Protein AF-A0A660SFX3-F1 (afdb_monomer_lite)

Radius of gyration: 25.14 Å; chains: 1; bounding box: 88×42×73 Å

Organism: NCBI:txid2052148

Foldseek 3Di:
DDDDDDDPPDDDPPDPDPPDPPDLQDLQDDDDPVLVVLLLVLLLVLLVLCVVVPVLCVVVVVPPDLVVCSVCVVVSVVPPPVSQVRSCVVRVDGPSSNSSSVSSLVLLVVLVVVVVCVVVLVVLLVVLVVVLPPPPDDPVRNVVSVVVNVVSVVSNVVSVVSVVSHPPNSNVSCVVCVVSVVVSVVSSD

Secondary structure (DSSP, 8-state):
----------------------PPP-TTSPP-HHHHHHHHHHHHHHHHHHHHTSTTTHHHHT---HHHHHHHHHHHHTT-HHHHHHHHHHHS--HHHHHHHHHHHHHHHHHHHHHHTHHHHHHHHHHHHHHHT-TT--HHHHHHHHHHHHHHHHHHHHHHHHHHHS-HHHHHHHHHTHHHHHHHHGGG-

Sequence (189 aa):
MAIVAIVISCGAPKEREPAAKSAKFDPYAKLTEGEISRFIKAFPIFIEEAKKHGKALEKWESKKNPLAFAGAYGEFMGRFKALDATVRAKTGVGVEDVIATYIKTVITFGMLEAKKGMETYDQAISSIEEQLKNPNLPEERRETLTEQLKLYQEIKANIDTMMQKIPPENFELVKKYREKLKEVLEQID

pLDDT: mean 79.9, std 18.57, range [36.03, 97.62]

Structure (mmCIF, N/CA/C/O backbone):
data_AF-A0A660SFX3-F1
#
_entry.id   AF-A0A660SFX3-F1
#
loop_
_atom_site.group_PDB
_atom_site.id
_atom_site.type_symbol
_atom_site.label_atom_id
_atom_site.label_alt_id
_atom_site.label_comp_id
_atom_site.label_asym_id
_atom_site.label_entity_id
_atom_site.label_seq_id
_atom_site.pdbx_PDB_ins_code
_atom_site.Cartn_x
_atom_site.Cartn_y
_atom_site.Cartn_z
_atom_site.occupancy
_atom_site.B_iso_or_equiv
_atom_site.auth_seq_id
_atom_site.auth_comp_id
_atom_site.auth_asym_id
_atom_site.auth_atom_id
_atom_site.pdbx_PDB_model_num
ATOM 1 N N . MET A 1 1 ? -62.134 26.449 41.896 1.00 39.56 1 MET A N 1
ATOM 2 C CA . MET A 1 1 ? -61.776 25.050 41.575 1.00 39.56 1 MET A CA 1
ATOM 3 C C . MET A 1 1 ? -60.501 25.074 40.758 1.00 39.56 1 MET A C 1
ATOM 5 O O . MET A 1 1 ? -60.469 25.744 39.737 1.00 39.56 1 MET A O 1
ATOM 9 N N . ALA A 1 2 ? -59.444 24.445 41.267 1.00 39.12 2 ALA A N 1
ATOM 10 C CA . ALA A 1 2 ? -58.144 24.366 40.615 1.00 39.12 2 ALA A CA 1
ATOM 11 C C . ALA A 1 2 ? -58.120 23.201 39.617 1.00 39.12 2 ALA A C 1
ATOM 13 O O . ALA A 1 2 ? -58.611 22.122 39.939 1.00 39.12 2 ALA A O 1
ATOM 14 N N . ILE A 1 3 ? -57.500 23.402 38.453 1.00 39.22 3 ILE A N 1
ATOM 15 C CA . ILE A 1 3 ? -56.973 22.313 37.626 1.00 39.22 3 ILE A CA 1
ATOM 16 C C . ILE A 1 3 ? -55.527 22.672 37.299 1.00 39.22 3 ILE A C 1
ATOM 18 O O . ILE A 1 3 ? -55.241 23.594 36.539 1.00 39.22 3 ILE A O 1
ATOM 22 N N . VAL A 1 4 ? -54.625 21.949 37.952 1.00 40.56 4 VAL A N 1
ATOM 23 C CA . VAL A 1 4 ? -53.191 21.919 37.685 1.00 40.5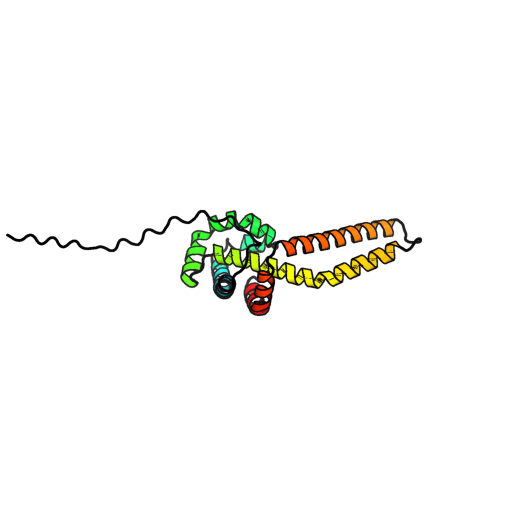6 4 VAL A CA 1
ATOM 24 C C . VAL A 1 4 ? -52.980 20.930 36.539 1.00 40.56 4 VAL A C 1
ATOM 26 O O . VAL A 1 4 ? -53.269 19.747 36.695 1.00 40.56 4 VAL A O 1
ATOM 29 N N . ALA A 1 5 ? -52.485 21.401 35.395 1.00 39.78 5 ALA A N 1
ATOM 30 C CA . ALA A 1 5 ? -52.038 20.541 34.303 1.00 39.78 5 ALA A CA 1
ATOM 31 C C . ALA A 1 5 ? -50.504 20.463 34.328 1.00 39.78 5 ALA A C 1
ATOM 33 O O . ALA A 1 5 ? -49.809 21.361 33.857 1.00 39.78 5 ALA A O 1
ATOM 34 N N . ILE A 1 6 ? -49.984 19.391 34.928 1.00 43.69 6 ILE A N 1
ATOM 35 C CA . ILE A 1 6 ? -48.571 19.001 34.874 1.00 43.69 6 ILE A CA 1
ATOM 36 C C . ILE A 1 6 ? -48.329 18.374 33.499 1.00 43.69 6 ILE A C 1
ATOM 38 O O . ILE A 1 6 ? -48.803 17.271 33.228 1.00 43.69 6 ILE A O 1
ATOM 42 N N . VAL A 1 7 ? -47.598 19.068 32.625 1.00 43.50 7 VAL A N 1
ATOM 43 C CA . VAL A 1 7 ? -47.100 18.481 31.375 1.00 43.50 7 VAL A CA 1
ATOM 44 C C . VAL A 1 7 ? -45.774 17.797 31.685 1.00 43.50 7 VAL A C 1
ATOM 46 O O . VAL A 1 7 ? -44.740 18.435 31.878 1.00 43.50 7 VAL A O 1
ATOM 49 N N . ILE A 1 8 ? -45.836 16.472 31.776 1.00 42.25 8 ILE A N 1
ATOM 50 C CA . ILE A 1 8 ? -44.688 15.578 31.884 1.00 42.25 8 ILE A CA 1
ATOM 51 C C . ILE A 1 8 ? -43.908 15.679 30.568 1.00 42.25 8 ILE A C 1
ATOM 53 O O . ILE A 1 8 ? -44.314 15.141 29.541 1.00 42.25 8 ILE A O 1
ATOM 57 N N . SER A 1 9 ? -42.784 16.391 30.599 1.00 36.56 9 SER A N 1
ATOM 58 C CA . SER A 1 9 ? -41.773 16.379 29.541 1.00 36.56 9 SER A CA 1
ATOM 59 C C . SER A 1 9 ? -41.068 15.015 29.539 1.00 36.56 9 SER A C 1
ATOM 61 O O . SER A 1 9 ? -39.987 14.856 30.107 1.00 36.56 9 SER A O 1
ATOM 63 N N . CYS A 1 10 ? -41.680 14.011 28.905 1.00 45.81 10 CYS A N 1
ATOM 64 C CA . CYS A 1 10 ? -40.966 12.811 28.480 1.00 45.81 10 CYS A CA 1
ATOM 65 C C . CYS A 1 10 ? -39.925 13.217 2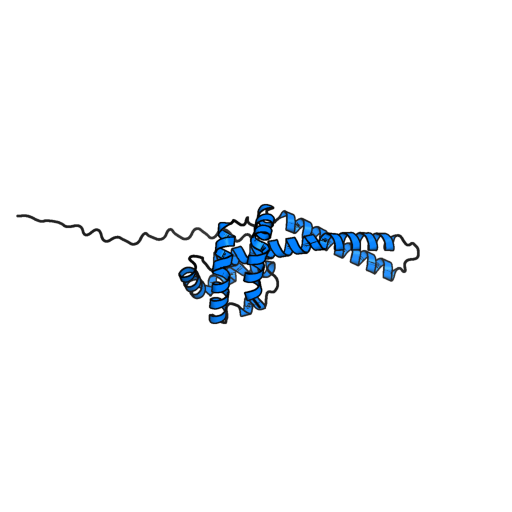7.432 1.00 45.81 10 CYS A C 1
ATOM 67 O O . CYS A 1 10 ? -40.272 13.679 26.346 1.00 45.81 10 CYS A O 1
ATOM 69 N N . GLY A 1 11 ? -38.646 13.046 27.770 1.00 44.00 11 GLY A N 1
ATOM 70 C CA . GLY A 1 11 ? -37.537 13.187 26.838 1.00 44.00 11 GLY A CA 1
ATOM 71 C C . GLY A 1 11 ? -37.688 12.193 25.691 1.00 44.00 11 GLY A C 1
ATOM 72 O O . GLY A 1 11 ? -37.372 11.014 25.838 1.00 44.00 11 GLY A O 1
ATOM 73 N N . ALA A 1 12 ? -38.182 12.675 24.552 1.00 39.66 12 ALA A N 1
ATOM 74 C CA . ALA A 1 12 ? -38.122 11.938 23.304 1.00 39.66 12 ALA A CA 1
ATOM 75 C C . ALA A 1 12 ? -36.639 11.692 22.963 1.00 39.66 12 ALA A C 1
ATOM 77 O O . ALA A 1 12 ? -35.834 12.629 23.031 1.00 39.66 12 ALA A O 1
ATOM 78 N N . PRO A 1 13 ? -36.236 10.452 22.635 1.00 45.22 13 PRO A N 1
ATOM 79 C CA . PRO A 1 13 ? -34.874 10.189 22.204 1.00 45.22 13 PRO A CA 1
ATOM 80 C C . PRO A 1 13 ? -34.622 11.008 20.938 1.00 45.22 13 PRO A C 1
ATOM 82 O O . PRO A 1 13 ? -35.432 10.963 20.013 1.00 45.22 13 PRO A O 1
ATOM 85 N N . LYS A 1 14 ? -33.523 11.779 20.925 1.00 43.03 14 LYS A N 1
ATOM 86 C CA . LYS A 1 14 ? -33.091 12.563 19.762 1.00 43.03 14 LYS A CA 1
ATOM 87 C C . LYS A 1 14 ? -33.200 11.692 18.517 1.00 43.03 14 LYS A C 1
ATOM 89 O O . LYS A 1 14 ? -32.521 10.668 18.412 1.00 43.03 14 LYS A O 1
ATOM 94 N N . GLU A 1 15 ? -34.087 12.108 17.624 1.00 39.62 15 GLU A N 1
ATOM 95 C CA . GLU A 1 15 ? -34.250 11.569 16.287 1.00 39.62 15 GLU A CA 1
ATOM 96 C C . GLU A 1 15 ? -32.854 11.512 15.659 1.00 39.62 15 GLU A C 1
ATOM 98 O O . GLU A 1 15 ? -32.173 12.533 15.537 1.00 39.62 15 GLU A O 1
ATOM 103 N N . ARG A 1 16 ? -32.356 10.294 15.414 1.00 44.59 16 ARG A N 1
ATOM 104 C CA . ARG A 1 16 ? -31.061 10.106 14.760 1.00 44.59 16 ARG A CA 1
ATOM 105 C C . ARG A 1 16 ? -31.167 10.793 13.408 1.00 44.59 16 ARG A C 1
ATOM 107 O O . ARG A 1 16 ? -32.024 10.410 12.614 1.00 44.59 16 ARG A O 1
ATOM 114 N N . GLU A 1 17 ? -30.310 11.785 13.179 1.00 36.75 17 GLU A N 1
ATOM 115 C CA . GLU A 1 17 ? -30.170 12.421 11.874 1.00 36.75 17 GLU A CA 1
ATOM 116 C C . GLU A 1 17 ? -30.115 11.338 10.785 1.00 36.75 17 GLU A C 1
ATOM 118 O O . GLU A 1 17 ? -29.445 10.310 10.970 1.00 36.75 17 GLU A O 1
ATOM 123 N N . PRO A 1 18 ? -30.845 11.522 9.672 1.00 37.03 18 PRO A N 1
ATOM 124 C CA . PRO A 1 18 ? -30.841 10.560 8.587 1.00 37.03 18 PRO A CA 1
ATOM 125 C C . PRO A 1 18 ? -29.401 10.373 8.118 1.00 37.03 18 PRO A C 1
ATOM 127 O O . PRO A 1 18 ? -28.702 11.348 7.841 1.00 37.03 18 PRO A O 1
ATOM 130 N N . ALA A 1 19 ? -28.965 9.112 8.066 1.00 40.09 19 ALA A N 1
ATOM 131 C CA . ALA A 1 19 ? -27.633 8.731 7.625 1.00 40.09 19 ALA A CA 1
ATOM 132 C C . ALA A 1 19 ? -27.306 9.468 6.321 1.00 40.09 19 ALA A C 1
ATOM 134 O O . ALA A 1 19 ? -27.954 9.249 5.292 1.00 40.09 19 ALA A O 1
ATOM 135 N N . ALA A 1 20 ? -26.335 10.382 6.397 1.00 36.03 20 ALA A N 1
ATOM 136 C CA . ALA A 1 20 ? -25.817 11.089 5.242 1.00 36.03 20 ALA A CA 1
ATOM 137 C C . ALA A 1 20 ? -25.501 10.053 4.160 1.00 36.03 20 ALA A C 1
ATOM 139 O O . ALA A 1 20 ? -24.865 9.037 4.450 1.00 36.03 20 ALA A O 1
ATOM 140 N N 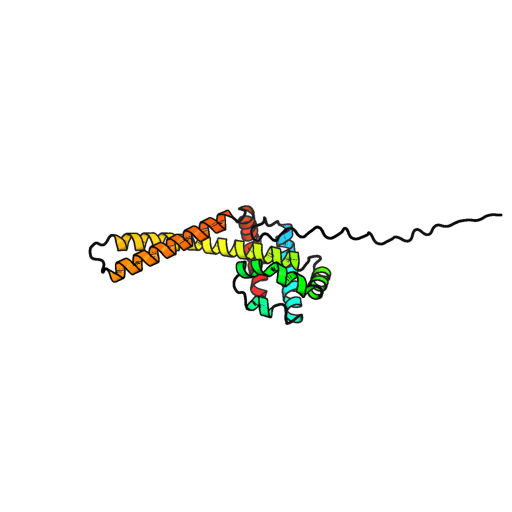. LYS A 1 21 ? -25.988 10.283 2.932 1.00 39.59 21 LYS A N 1
ATOM 141 C CA . LYS A 1 21 ? -25.670 9.447 1.767 1.00 39.59 21 LYS A CA 1
ATOM 142 C C . LYS A 1 21 ? -24.170 9.170 1.790 1.00 39.59 21 LYS A C 1
ATOM 144 O O . LYS A 1 21 ? -23.390 10.115 1.689 1.00 39.59 21 LYS A O 1
ATOM 149 N N . SER A 1 22 ? -23.796 7.903 1.981 1.00 46.38 22 SER A N 1
ATOM 150 C CA . SER A 1 22 ? -22.404 7.491 2.138 1.00 46.38 22 SER A CA 1
ATOM 151 C C . SER A 1 22 ? -21.609 8.046 0.962 1.00 46.38 22 SER A C 1
ATOM 153 O O . SER A 1 22 ? -21.878 7.685 -0.190 1.00 46.38 22 SER A O 1
ATOM 155 N N . ALA A 1 23 ? -20.672 8.956 1.232 1.00 55.84 23 ALA A N 1
ATOM 156 C CA . ALA A 1 23 ? -19.702 9.362 0.232 1.00 55.84 23 ALA A CA 1
ATOM 157 C C . ALA A 1 23 ? -19.092 8.083 -0.357 1.00 55.84 23 ALA A C 1
ATOM 159 O O . ALA A 1 23 ? -18.760 7.154 0.381 1.00 55.84 23 ALA A O 1
ATOM 160 N N . LYS A 1 24 ? -19.022 7.994 -1.688 1.00 67.12 24 LYS A N 1
ATOM 161 C CA . LYS A 1 24 ? -18.431 6.836 -2.363 1.00 67.12 24 LYS A CA 1
ATOM 162 C C . LYS A 1 24 ? -17.031 6.624 -1.780 1.00 67.12 24 LYS A C 1
ATOM 164 O O . LYS A 1 24 ? -16.230 7.554 -1.808 1.00 67.12 24 LYS A O 1
ATOM 169 N N . PHE A 1 25 ? -16.772 5.441 -1.222 1.00 82.00 25 PHE A N 1
ATOM 170 C CA . PHE A 1 25 ? -15.484 5.116 -0.614 1.00 82.00 25 PHE A CA 1
ATOM 171 C C . PHE A 1 25 ? -14.343 5.401 -1.601 1.00 82.00 25 PHE A C 1
ATOM 173 O O . PHE A 1 25 ? -14.355 4.895 -2.726 1.00 82.00 25 PHE A O 1
ATOM 180 N N . ASP A 1 26 ? -13.379 6.213 -1.169 1.00 87.25 26 ASP A N 1
ATOM 181 C CA . ASP A 1 26 ? -12.158 6.510 -1.910 1.00 87.25 26 ASP A CA 1
ATOM 182 C C . ASP A 1 26 ? -10.957 5.874 -1.181 1.00 87.25 26 ASP A C 1
ATOM 184 O O . ASP A 1 26 ? -10.604 6.317 -0.080 1.00 87.25 26 ASP A O 1
ATOM 188 N N . PRO A 1 27 ? -10.321 4.840 -1.768 1.00 86.94 27 PRO A N 1
ATOM 189 C CA . PRO A 1 27 ? -9.183 4.157 -1.158 1.00 86.94 27 PRO A CA 1
ATOM 190 C C . PRO A 1 27 ? -7.927 5.032 -1.056 1.00 86.94 27 PRO A C 1
ATOM 192 O O . PRO A 1 27 ? -7.004 4.667 -0.328 1.00 86.94 27 PRO A O 1
ATOM 195 N N . TYR A 1 28 ? -7.883 6.165 -1.763 1.00 89.88 28 TYR A N 1
ATOM 196 C CA . TYR A 1 28 ? -6.763 7.104 -1.745 1.00 89.88 28 TYR A CA 1
ATOM 197 C C . TYR A 1 28 ? -7.030 8.336 -0.881 1.00 89.88 28 TYR A C 1
ATOM 199 O O . TYR A 1 28 ? -6.150 9.180 -0.740 1.00 89.88 28 TYR A O 1
ATOM 207 N N . ALA A 1 29 ? -8.213 8.455 -0.272 1.00 91.88 29 ALA A N 1
ATOM 208 C CA . ALA A 1 29 ? -8.528 9.607 0.558 1.00 91.88 29 ALA A CA 1
ATOM 209 C C . ALA A 1 29 ? -7.528 9.776 1.714 1.00 91.88 29 ALA A C 1
ATOM 211 O O . ALA A 1 29 ? -6.942 8.817 2.232 1.00 91.88 29 ALA A O 1
ATOM 212 N N . LYS A 1 30 ? -7.363 11.030 2.145 1.00 93.69 30 LYS A N 1
ATOM 213 C CA . LYS A 1 30 ? -6.467 11.391 3.243 1.00 93.69 30 LYS A CA 1
ATOM 214 C C . LYS A 1 30 ? -6.799 10.596 4.513 1.00 93.69 30 LYS A C 1
ATOM 216 O O . LYS A 1 30 ? -7.967 10.437 4.871 1.00 93.69 30 LYS A O 1
ATOM 221 N N . LEU A 1 31 ? -5.756 10.100 5.170 1.00 93.56 31 LEU A N 1
ATOM 222 C CA . LEU A 1 31 ? -5.777 9.490 6.491 1.00 93.56 31 LEU A CA 1
ATOM 223 C C . LEU A 1 31 ? -5.529 10.564 7.548 1.00 93.56 31 LEU A C 1
ATOM 225 O O . LEU A 1 31 ? -4.651 11.417 7.414 1.00 93.56 31 LEU A O 1
ATOM 229 N N . THR A 1 32 ? -6.283 10.488 8.633 1.00 94.81 32 THR A N 1
ATOM 230 C CA . THR A 1 32 ? -6.129 11.337 9.814 1.00 94.81 32 THR A CA 1
ATOM 231 C C . THR A 1 32 ? -5.509 10.557 10.973 1.00 94.81 32 THR A C 1
ATOM 233 O O . THR A 1 32 ? -5.666 9.339 11.083 1.00 94.81 32 THR A O 1
ATOM 236 N N . GLU A 1 33 ? -4.842 11.257 11.900 1.00 94.31 33 GLU A N 1
ATOM 237 C CA . GLU A 1 33 ? -4.331 10.637 13.137 1.00 94.31 33 GLU A CA 1
ATOM 238 C C . GLU A 1 33 ? -5.438 9.943 13.936 1.00 94.31 33 GLU A C 1
ATOM 240 O O . GLU A 1 33 ? -5.230 8.867 14.497 1.00 94.31 33 GLU A O 1
ATOM 245 N N . GLY A 1 34 ? -6.630 10.547 13.962 1.00 94.38 34 GLY A N 1
ATOM 246 C CA . GLY A 1 34 ? -7.796 9.980 14.627 1.00 94.38 34 GLY A CA 1
ATOM 247 C C . GLY A 1 34 ? -8.233 8.651 14.012 1.00 94.38 34 GLY A C 1
ATOM 248 O O . GLY A 1 34 ? -8.511 7.717 14.760 1.00 94.38 34 GLY A O 1
ATOM 249 N N . GLU A 1 35 ? -8.268 8.543 12.679 1.00 93.62 35 GLU A N 1
ATOM 250 C CA . GLU A 1 35 ? -8.572 7.283 11.985 1.00 93.62 35 GLU A CA 1
ATOM 251 C C . GLU A 1 35 ? -7.542 6.202 12.320 1.00 93.62 35 GLU A C 1
ATOM 253 O O . GLU A 1 35 ? -7.936 5.137 12.787 1.00 93.62 35 GLU A O 1
ATOM 258 N N . ILE A 1 36 ? -6.237 6.477 12.186 1.00 93.81 36 ILE A N 1
ATOM 259 C CA . ILE A 1 36 ? -5.196 5.475 12.480 1.00 93.81 36 ILE A CA 1
ATOM 260 C C . ILE A 1 36 ? -5.214 5.045 13.951 1.00 93.81 36 ILE A C 1
ATOM 262 O O . ILE A 1 36 ? -5.139 3.854 14.251 1.00 93.81 36 ILE A O 1
ATOM 266 N N . SER A 1 37 ? -5.340 5.988 14.885 1.00 93.19 37 SER A N 1
ATOM 267 C CA . SER A 1 37 ? -5.366 5.679 16.319 1.00 93.19 37 SER A CA 1
ATOM 268 C C . SER A 1 37 ? -6.574 4.818 16.700 1.00 93.19 37 SER A C 1
ATOM 270 O O . SER A 1 37 ? -6.447 3.863 17.470 1.00 93.19 37 SER A O 1
ATOM 272 N N . ARG A 1 38 ? -7.749 5.119 16.130 1.00 94.50 38 ARG A N 1
ATOM 273 C CA . ARG A 1 38 ? -8.957 4.304 16.307 1.00 94.50 38 ARG A CA 1
ATOM 274 C C . ARG A 1 38 ? -8.810 2.936 15.652 1.00 94.50 38 ARG A C 1
ATOM 276 O O . ARG A 1 38 ? -9.160 1.943 16.279 1.00 94.50 38 ARG A O 1
ATOM 283 N N . PHE A 1 39 ? -8.246 2.876 14.450 1.00 94.38 39 PHE A N 1
ATOM 284 C CA . PHE A 1 39 ? -7.992 1.635 13.726 1.00 94.38 39 PHE A CA 1
ATOM 285 C C . PHE A 1 39 ? -7.085 0.682 14.506 1.00 94.38 39 PHE A C 1
ATOM 287 O O . PHE A 1 39 ? -7.471 -0.459 14.724 1.00 94.38 39 PHE A O 1
ATOM 294 N N . ILE A 1 40 ? -5.946 1.160 15.017 1.00 94.31 40 ILE A N 1
ATOM 295 C CA . ILE A 1 40 ? -5.004 0.350 15.812 1.00 94.31 40 ILE A CA 1
ATOM 296 C C . ILE A 1 40 ? -5.703 -0.332 16.998 1.00 94.31 40 ILE A C 1
ATOM 298 O O . ILE A 1 40 ? -5.382 -1.464 17.339 1.00 94.31 40 ILE A O 1
ATOM 302 N N . LYS A 1 41 ? -6.681 0.339 17.620 1.00 92.25 41 LYS A N 1
ATOM 303 C CA . LYS A 1 41 ? -7.447 -0.216 18.746 1.00 92.25 41 LYS A CA 1
ATOM 304 C C . LYS A 1 41 ? -8.595 -1.121 18.304 1.00 92.25 41 LYS A C 1
ATOM 306 O O . LYS A 1 41 ? -8.873 -2.120 18.956 1.00 92.25 41 LYS A O 1
ATOM 311 N N . ALA A 1 42 ? -9.301 -0.739 17.243 1.00 92.69 42 ALA A N 1
ATOM 312 C CA . ALA A 1 42 ? -10.532 -1.398 16.825 1.00 92.69 42 ALA A CA 1
ATOM 313 C C . ALA A 1 42 ? -10.288 -2.626 15.940 1.00 92.69 42 ALA A C 1
ATOM 315 O O . ALA A 1 42 ? -11.098 -3.548 15.959 1.00 92.69 42 ALA A O 1
ATOM 316 N N . PHE A 1 43 ? -9.188 -2.661 15.186 1.00 91.56 43 PHE A N 1
ATOM 317 C CA . PHE A 1 43 ? -8.906 -3.729 14.231 1.00 91.56 43 PHE A CA 1
ATOM 318 C C . PHE A 1 43 ? -8.706 -5.112 14.876 1.00 91.56 43 PHE A C 1
ATOM 320 O O . PHE A 1 43 ? -9.329 -6.055 14.391 1.00 91.56 43 PHE A O 1
ATOM 327 N N . PRO A 1 44 ? -7.966 -5.264 15.994 1.00 90.19 44 PRO A N 1
ATOM 328 C CA . PRO A 1 44 ? -7.873 -6.549 16.697 1.00 90.19 44 PRO A CA 1
ATOM 329 C C . PRO A 1 44 ? -9.244 -7.112 17.093 1.00 90.19 44 PRO A C 1
ATOM 331 O O . PRO A 1 44 ? -9.561 -8.270 16.833 1.00 90.19 44 PRO A O 1
ATOM 334 N N . ILE A 1 45 ? -10.106 -6.254 17.648 1.00 90.88 45 ILE A N 1
ATOM 335 C CA . ILE A 1 45 ? -11.469 -6.620 18.062 1.00 90.88 45 ILE A CA 1
ATOM 336 C C . ILE A 1 45 ? -12.323 -6.959 16.841 1.00 90.88 45 ILE A C 1
ATOM 338 O O . ILE A 1 45 ? -13.099 -7.911 16.866 1.00 90.88 45 ILE A O 1
ATOM 342 N N . PHE A 1 46 ? -12.178 -6.192 15.760 1.00 88.56 46 PHE A N 1
ATOM 343 C CA . PHE A 1 46 ? -12.835 -6.488 14.498 1.00 88.56 46 PHE A CA 1
ATOM 344 C C . PHE A 1 46 ? -12.470 -7.893 14.001 1.00 88.56 46 PHE A C 1
ATOM 346 O O . PHE A 1 46 ? -13.379 -8.655 13.685 1.00 88.56 46 PHE A O 1
ATOM 353 N N . ILE A 1 47 ? -11.182 -8.252 13.965 1.00 85.88 47 ILE A N 1
ATOM 354 C CA . ILE A 1 47 ? -10.731 -9.573 13.510 1.00 85.88 47 ILE A CA 1
ATOM 355 C C . ILE A 1 47 ? -11.259 -10.679 14.427 1.00 85.88 47 ILE A C 1
ATOM 357 O O . ILE A 1 47 ? -11.804 -11.665 13.930 1.00 85.88 47 ILE A O 1
ATOM 361 N N . GLU A 1 48 ? -11.169 -10.505 15.748 1.00 87.44 48 GLU A N 1
ATOM 362 C CA . GLU A 1 48 ? -11.688 -11.465 16.729 1.00 87.44 48 GLU A CA 1
ATOM 363 C C . GLU A 1 48 ? -13.182 -11.751 16.506 1.00 87.44 48 GLU A C 1
ATOM 365 O O . GLU A 1 48 ? -13.606 -12.906 16.424 1.00 87.44 48 GLU A O 1
ATOM 370 N N . GLU A 1 49 ? -13.995 -10.702 16.370 1.00 86.31 49 GLU A N 1
ATOM 371 C CA . GLU A 1 49 ? -15.430 -10.849 16.139 1.00 86.31 49 GLU A CA 1
ATOM 372 C C . GLU A 1 49 ? -15.722 -11.397 14.738 1.00 86.31 49 GLU A C 1
ATOM 374 O O . GLU A 1 49 ? -16.555 -12.288 14.574 1.00 86.31 49 GLU A O 1
ATOM 379 N N . ALA A 1 50 ? -15.003 -10.942 13.714 1.00 80.75 50 ALA A N 1
ATOM 380 C CA . ALA A 1 50 ? -15.183 -11.423 12.353 1.00 80.75 50 ALA A CA 1
ATOM 381 C C . ALA A 1 50 ? -14.866 -12.929 12.225 1.00 80.75 50 ALA A C 1
ATOM 383 O O . ALA A 1 50 ? -15.594 -13.627 11.512 1.00 80.75 50 ALA A O 1
ATOM 384 N N . LYS A 1 51 ? -13.876 -13.449 12.975 1.00 78.75 51 LYS A N 1
ATOM 385 C CA . LYS A 1 51 ? -13.564 -14.891 13.076 1.00 78.75 51 LYS A CA 1
ATOM 386 C C . LYS A 1 51 ? -14.736 -15.669 13.700 1.00 78.75 51 LYS A C 1
ATOM 388 O O . LYS A 1 51 ? -15.145 -16.693 13.159 1.00 78.75 51 LYS A O 1
ATOM 393 N N . LYS A 1 52 ? -15.370 -15.149 14.761 1.00 81.81 52 LYS A N 1
ATOM 394 C CA . LYS A 1 52 ? -16.573 -15.759 15.384 1.00 81.81 52 LYS A CA 1
ATOM 395 C C . LYS A 1 52 ? -17.786 -15.770 14.456 1.00 81.81 52 LYS A C 1
ATOM 397 O O . LYS A 1 52 ? -18.605 -16.684 14.503 1.00 81.81 52 LYS A O 1
ATOM 402 N N . HIS A 1 53 ? -17.903 -14.754 13.605 1.00 72.88 53 HIS A N 1
ATOM 403 C CA . HIS A 1 53 ? -18.986 -14.649 12.634 1.00 72.88 53 HIS A CA 1
ATOM 404 C C . HIS A 1 53 ? -18.773 -15.520 11.377 1.00 72.88 53 HIS A C 1
ATOM 406 O O . HIS A 1 53 ? -19.669 -15.552 10.530 1.00 72.88 53 HIS A O 1
ATOM 412 N N . GLY A 1 54 ? -17.653 -16.260 11.283 1.00 54.78 54 GLY A N 1
ATOM 413 C CA . GLY A 1 54 ? -17.385 -17.429 10.425 1.00 54.78 54 GLY A CA 1
ATOM 414 C C . GLY A 1 54 ? -17.388 -17.188 8.911 1.00 54.78 54 GLY A C 1
ATOM 415 O O . GLY A 1 54 ? -16.406 -17.429 8.230 1.00 54.78 54 GLY A O 1
ATOM 416 N N . LYS A 1 55 ? -18.474 -16.641 8.365 1.00 57.94 55 LYS A N 1
ATOM 417 C CA . LYS A 1 55 ? -18.679 -16.396 6.926 1.00 57.94 55 LYS A CA 1
ATOM 418 C C . LYS A 1 55 ? -18.131 -15.048 6.449 1.00 57.94 55 LYS A C 1
ATOM 420 O O . LYS A 1 55 ? -18.132 -14.767 5.250 1.00 57.94 55 LYS A O 1
ATOM 425 N N . ALA A 1 56 ? -17.736 -14.176 7.380 1.00 56.50 56 ALA A N 1
ATOM 426 C CA . ALA A 1 56 ? -17.292 -12.818 7.074 1.00 56.50 56 ALA A CA 1
ATOM 427 C C . ALA A 1 56 ? -15.876 -12.769 6.494 1.00 56.50 56 ALA A C 1
ATOM 429 O O . ALA A 1 56 ? -15.622 -12.020 5.550 1.00 56.50 56 ALA A O 1
ATOM 430 N N . LEU A 1 57 ? -14.980 -13.595 7.039 1.00 56.06 57 LEU A N 1
ATOM 431 C CA . LEU A 1 57 ? -13.560 -13.609 6.691 1.00 56.06 57 LEU A CA 1
ATOM 432 C C . LEU A 1 57 ? -13.188 -14.629 5.612 1.00 56.06 57 LEU A C 1
ATOM 434 O O . LEU A 1 57 ? -12.216 -14.392 4.909 1.00 56.06 57 LEU A O 1
ATOM 438 N N . GLU A 1 58 ? -13.979 -15.679 5.367 1.00 56.31 58 GLU A N 1
ATOM 439 C CA . GLU A 1 58 ? -13.696 -16.639 4.278 1.00 56.31 58 GLU A CA 1
ATOM 440 C C . GLU A 1 58 ? -13.544 -15.942 2.909 1.00 56.31 58 GLU A C 1
ATOM 442 O O . GLU A 1 58 ? -12.709 -16.306 2.081 1.00 56.31 58 GLU A O 1
ATOM 447 N N . LYS A 1 59 ? -14.311 -14.867 2.669 1.00 54.78 59 LYS A N 1
ATOM 448 C CA . LYS A 1 59 ? -14.155 -14.035 1.463 1.00 54.78 59 LYS A CA 1
ATOM 449 C C . LYS A 1 59 ? -13.008 -13.029 1.553 1.00 54.78 59 LYS A C 1
ATOM 451 O O . LYS A 1 59 ? -12.513 -12.606 0.509 1.00 54.78 59 LYS A O 1
ATOM 456 N N . TRP A 1 60 ? -12.603 -12.643 2.759 1.00 54.53 60 TRP A N 1
ATOM 457 C CA . TRP A 1 60 ? -11.445 -11.783 2.997 1.00 54.53 60 TRP A CA 1
ATOM 458 C C . TRP A 1 60 ? -10.155 -12.527 2.644 1.00 54.53 60 TRP A C 1
ATOM 460 O O . TRP A 1 60 ? -9.382 -12.032 1.828 1.00 54.53 60 TRP A O 1
ATOM 470 N N . GLU A 1 61 ? -9.974 -13.749 3.150 1.00 51.00 61 GLU A N 1
ATOM 471 C CA . GLU A 1 61 ? -8.811 -14.598 2.844 1.00 51.00 61 GLU A CA 1
ATOM 472 C C . GLU A 1 61 ? -8.696 -14.906 1.342 1.00 51.00 61 GLU A C 1
ATOM 474 O O . GLU A 1 61 ? -7.600 -14.929 0.779 1.00 51.00 61 GLU A O 1
ATOM 479 N N . SER A 1 62 ? -9.835 -15.052 0.651 1.00 47.81 62 SER A N 1
ATOM 480 C CA . SER A 1 62 ? -9.859 -15.290 -0.799 1.00 47.81 62 SER A CA 1
ATOM 481 C C . SER A 1 62 ? -9.390 -14.094 -1.646 1.00 47.81 62 SER A C 1
ATOM 483 O O . SER A 1 62 ? -9.066 -14.262 -2.823 1.00 47.81 62 SER A O 1
ATOM 485 N N . LYS A 1 63 ? -9.334 -12.878 -1.078 1.00 52.91 63 LYS A N 1
ATOM 486 C CA . LYS A 1 63 ? -8.969 -11.643 -1.788 1.00 52.91 63 LYS A CA 1
ATOM 487 C C . LYS A 1 63 ? -7.677 -11.053 -1.230 1.00 52.91 63 LYS A C 1
ATOM 489 O O . LYS A 1 63 ? -7.674 -9.991 -0.619 1.00 52.91 63 LYS A O 1
ATOM 494 N N . LYS A 1 64 ? -6.550 -11.683 -1.572 1.00 56.34 64 LYS A N 1
ATOM 495 C CA . LYS A 1 64 ? -5.180 -11.207 -1.278 1.00 56.34 64 LYS A CA 1
ATOM 496 C C . LYS A 1 64 ? -4.813 -9.842 -1.899 1.00 56.34 64 LYS A C 1
ATOM 498 O O . LYS A 1 64 ? -3.685 -9.389 -1.754 1.00 56.34 64 LYS A O 1
ATOM 503 N N . ASN A 1 65 ? -5.733 -9.187 -2.616 1.00 66.00 65 ASN A N 1
ATOM 504 C CA . ASN A 1 65 ? -5.517 -7.892 -3.258 1.00 66.00 65 ASN A CA 1
ATOM 505 C C . ASN A 1 65 ? -6.405 -6.805 -2.605 1.00 66.00 65 ASN A C 1
ATOM 507 O O . ASN A 1 65 ? -7.614 -6.776 -2.863 1.00 66.00 65 ASN A O 1
ATOM 511 N N . PRO A 1 66 ? -5.819 -5.871 -1.829 1.00 64.19 66 PRO A N 1
ATOM 512 C CA . PRO A 1 66 ? -6.528 -4.763 -1.181 1.00 64.19 66 PRO A CA 1
ATOM 513 C C . PRO A 1 66 ? -7.335 -3.875 -2.140 1.00 64.19 66 PRO A C 1
ATOM 515 O O . PRO A 1 66 ? -8.388 -3.369 -1.761 1.00 64.19 66 PRO A O 1
ATOM 518 N N . LEU A 1 67 ? -6.894 -3.715 -3.395 1.00 65.81 67 LEU A N 1
ATOM 519 C CA . LEU A 1 67 ? -7.618 -2.945 -4.418 1.00 65.81 67 LEU A CA 1
ATOM 520 C C . LEU A 1 67 ? -8.844 -3.705 -4.940 1.00 65.81 67 LEU A C 1
ATOM 522 O O . LEU A 1 67 ? -9.911 -3.121 -5.129 1.00 65.81 67 LEU A O 1
ATOM 526 N N . ALA A 1 68 ? -8.723 -5.022 -5.123 1.00 63.34 68 ALA A N 1
ATOM 527 C CA . ALA A 1 68 ? -9.861 -5.872 -5.477 1.00 63.34 68 ALA A CA 1
ATOM 528 C C . ALA A 1 68 ? -10.878 -5.964 -4.326 1.00 63.34 68 ALA A C 1
ATOM 530 O O . ALA A 1 68 ? -12.085 -6.082 -4.550 1.00 63.34 68 ALA A O 1
ATOM 531 N N . PHE A 1 69 ? -10.394 -5.890 -3.086 1.00 66.94 69 PHE A N 1
ATOM 532 C CA . PHE A 1 69 ? -11.231 -5.809 -1.899 1.00 66.94 69 PHE A CA 1
ATOM 533 C C . PHE A 1 69 ? -11.944 -4.450 -1.796 1.00 66.94 69 PHE A C 1
ATOM 535 O O . PHE A 1 69 ? -13.158 -4.423 -1.606 1.00 66.94 69 PHE A O 1
ATOM 542 N N . ALA A 1 70 ? -11.243 -3.340 -2.049 1.00 65.69 70 ALA A N 1
ATOM 543 C CA . ALA A 1 70 ? -11.825 -1.998 -2.132 1.00 65.69 70 ALA A CA 1
ATOM 544 C C . ALA A 1 70 ? -12.965 -1.905 -3.161 1.00 65.69 70 ALA A C 1
ATOM 546 O O . ALA A 1 70 ? -14.015 -1.338 -2.872 1.00 65.69 70 ALA A O 1
ATOM 547 N N . GLY A 1 71 ? -12.803 -2.519 -4.339 1.00 62.84 71 GLY A N 1
ATOM 548 C CA . GLY A 1 71 ? -13.861 -2.576 -5.355 1.00 62.84 71 GLY A CA 1
ATOM 549 C C . GLY A 1 71 ? -15.100 -3.375 -4.926 1.00 62.84 71 GLY A C 1
ATOM 550 O O . GLY A 1 71 ? -16.202 -3.096 -5.388 1.00 62.84 71 GLY A O 1
ATOM 551 N N . ALA A 1 72 ? -14.941 -4.333 -4.008 1.00 63.88 72 ALA A N 1
ATOM 552 C CA . ALA A 1 72 ? -16.024 -5.163 -3.474 1.00 63.88 72 ALA A CA 1
ATOM 553 C C . ALA A 1 72 ? -16.587 -4.664 -2.130 1.00 63.88 72 ALA A C 1
ATOM 555 O O . ALA A 1 72 ? -17.493 -5.281 -1.567 1.00 63.88 72 ALA A O 1
ATOM 556 N N . TYR A 1 73 ? -16.065 -3.548 -1.620 1.00 65.38 73 TYR A N 1
ATOM 557 C CA . TYR A 1 73 ? -16.392 -2.976 -0.317 1.00 65.38 73 TYR A CA 1
ATOM 558 C C . TYR A 1 73 ? -17.897 -2.747 -0.114 1.00 65.38 73 TYR A C 1
ATOM 560 O O . TYR A 1 73 ? -18.455 -3.127 0.915 1.00 65.38 73 TYR A O 1
ATOM 568 N N . GLY A 1 74 ? -18.584 -2.204 -1.124 1.00 62.69 74 GLY A N 1
ATOM 569 C CA . GLY A 1 74 ? -20.026 -1.941 -1.050 1.00 62.69 74 GLY A CA 1
ATOM 570 C C . GLY A 1 74 ? -20.873 -3.206 -0.856 1.00 62.69 74 GLY A C 1
ATOM 571 O O . GLY A 1 74 ? -21.857 -3.188 -0.120 1.00 62.69 74 GLY A O 1
ATOM 572 N N . GLU A 1 75 ? -20.465 -4.333 -1.447 1.00 63.50 75 GLU A N 1
ATOM 573 C CA . GLU A 1 75 ? -21.146 -5.625 -1.270 1.00 63.50 75 GLU A CA 1
ATOM 574 C C . GLU A 1 75 ? -20.869 -6.259 0.098 1.00 63.50 75 GLU A C 1
ATOM 576 O O . GLU A 1 75 ? -21.656 -7.079 0.584 1.00 63.50 75 GLU A O 1
ATOM 581 N N . PHE A 1 76 ? -19.737 -5.902 0.707 1.00 64.69 76 PHE A N 1
ATOM 582 C CA . PHE A 1 76 ? -19.329 -6.365 2.026 1.00 64.69 76 PHE A CA 1
ATOM 583 C C . PHE A 1 76 ? -20.136 -5.648 3.117 1.00 64.69 76 PHE A C 1
ATOM 585 O O . PHE A 1 76 ? -20.751 -6.298 3.963 1.00 64.69 76 PHE A O 1
ATOM 592 N N . MET A 1 77 ? -20.241 -4.318 3.040 1.00 65.38 77 MET A N 1
ATOM 593 C CA . MET A 1 77 ? -20.884 -3.482 4.063 1.00 65.38 77 MET A CA 1
ATOM 594 C C . MET A 1 77 ? -22.366 -3.806 4.310 1.00 65.38 77 MET A C 1
ATOM 596 O O . MET A 1 77 ? -22.830 -3.764 5.449 1.00 65.38 77 MET A O 1
ATOM 600 N N . GLY A 1 78 ? -23.114 -4.215 3.280 1.00 63.09 78 GLY A N 1
ATOM 601 C CA . GLY A 1 78 ? -24.530 -4.576 3.429 1.00 63.09 78 GLY A CA 1
ATOM 602 C C . GLY A 1 78 ? -24.791 -5.862 4.229 1.00 63.09 78 GLY A C 1
ATOM 603 O O . GLY A 1 78 ? -25.910 -6.072 4.700 1.00 63.09 78 GLY A O 1
ATOM 604 N N . ARG A 1 79 ? -23.784 -6.730 4.396 1.00 65.12 79 ARG A N 1
ATOM 605 C CA . ARG A 1 79 ? -23.962 -8.106 4.898 1.00 65.12 79 ARG A CA 1
ATOM 606 C C . ARG A 1 79 ? -23.613 -8.303 6.376 1.00 65.12 79 ARG A C 1
ATOM 608 O O . ARG A 1 79 ? -23.963 -9.339 6.933 1.00 65.12 79 ARG A O 1
ATOM 615 N N . PHE A 1 80 ? -22.997 -7.320 7.034 1.00 72.50 80 PHE A N 1
ATOM 616 C CA . PHE A 1 80 ? -22.395 -7.496 8.365 1.00 72.50 80 PHE A CA 1
ATOM 617 C C . PHE A 1 80 ? -22.971 -6.587 9.457 1.00 72.50 80 PHE A C 1
ATOM 619 O O . PHE A 1 80 ? -22.255 -6.174 10.362 1.00 72.50 80 PHE A O 1
ATOM 626 N N . LYS A 1 81 ? -24.282 -6.309 9.436 1.00 79.00 81 LYS A N 1
ATOM 627 C CA . LYS A 1 81 ? -24.935 -5.465 10.462 1.00 79.00 81 LYS A CA 1
ATOM 628 C C . LYS A 1 81 ? -24.719 -5.957 11.901 1.00 79.00 81 LYS A C 1
ATOM 630 O O . LYS A 1 81 ? -24.546 -5.141 12.798 1.00 79.00 81 LYS A O 1
ATOM 635 N N . ALA A 1 82 ? -24.726 -7.275 12.121 1.00 80.44 82 ALA A N 1
ATOM 636 C CA . ALA A 1 82 ? -24.491 -7.855 13.446 1.00 80.44 82 ALA A CA 1
ATOM 637 C C . ALA A 1 82 ? -23.046 -7.633 13.925 1.00 80.44 82 ALA A C 1
ATOM 639 O O . ALA A 1 82 ? -22.833 -7.237 15.066 1.00 80.44 82 ALA A O 1
ATOM 640 N N . LEU A 1 83 ? -22.071 -7.811 13.030 1.00 83.44 83 LEU A N 1
ATOM 641 C CA . LEU A 1 83 ? -20.666 -7.528 13.312 1.00 83.44 83 LEU A CA 1
ATOM 642 C C . LEU A 1 83 ? -20.443 -6.028 13.560 1.00 83.44 83 LEU A C 1
ATOM 644 O O . LEU A 1 83 ? -19.752 -5.682 14.511 1.00 83.44 83 LEU A O 1
ATOM 648 N N . ASP A 1 84 ? -21.068 -5.138 12.772 1.00 87.19 84 ASP A N 1
ATOM 649 C CA . ASP A 1 84 ? -20.993 -3.684 13.002 1.00 87.19 84 ASP A CA 1
ATOM 650 C C . ASP A 1 84 ? -21.512 -3.306 14.385 1.00 87.19 84 ASP A C 1
ATOM 652 O O . ASP A 1 84 ? -20.827 -2.591 15.109 1.00 87.19 84 ASP A O 1
ATOM 656 N N . ALA A 1 85 ? -22.668 -3.836 14.792 1.00 87.44 85 ALA A N 1
ATOM 657 C CA . ALA A 1 85 ? -23.221 -3.570 16.115 1.00 87.44 85 ALA A CA 1
ATOM 658 C C . ALA A 1 85 ? -22.257 -3.997 17.236 1.00 87.44 85 ALA A C 1
ATOM 660 O O . ALA A 1 85 ? -22.002 -3.213 18.152 1.00 87.44 85 ALA A O 1
ATOM 661 N N . THR A 1 86 ? -21.684 -5.200 17.145 1.00 87.31 86 THR A N 1
ATOM 662 C CA . THR A 1 86 ? -20.738 -5.715 18.145 1.00 87.31 86 THR A CA 1
ATOM 663 C C . THR A 1 86 ? -19.448 -4.897 18.191 1.00 87.31 86 THR A C 1
ATOM 665 O O . THR A 1 86 ? -19.030 -4.459 19.264 1.00 87.31 86 THR A O 1
ATOM 668 N N . VAL A 1 87 ? -18.822 -4.646 17.038 1.00 89.31 87 VAL A N 1
ATOM 669 C CA . VAL A 1 87 ? -17.568 -3.880 16.952 1.00 89.31 87 VAL A CA 1
ATOM 670 C C . VAL A 1 87 ? -17.785 -2.448 17.430 1.00 89.31 87 VAL A C 1
ATOM 672 O O . VAL A 1 87 ? -17.002 -1.945 18.239 1.00 89.31 87 VAL A O 1
ATOM 675 N N . ARG A 1 88 ? -18.890 -1.812 17.028 1.00 92.75 88 ARG A N 1
ATOM 676 C CA . ARG A 1 88 ? -19.242 -0.454 17.450 1.00 92.75 88 ARG A CA 1
ATOM 677 C C . ARG A 1 88 ? -19.503 -0.371 18.948 1.00 92.75 88 ARG A C 1
ATOM 679 O O . ARG A 1 88 ? -19.043 0.579 19.573 1.00 92.75 88 ARG A O 1
ATOM 686 N N . ALA A 1 89 ? -20.175 -1.359 19.538 1.00 91.56 89 ALA A N 1
ATOM 687 C CA . ALA A 1 89 ? -20.403 -1.405 20.981 1.00 91.56 89 ALA A CA 1
ATOM 688 C C . ALA A 1 89 ? -19.094 -1.532 21.781 1.00 91.56 89 ALA A C 1
ATOM 690 O O . ALA A 1 89 ? -18.965 -0.925 22.841 1.00 91.56 89 ALA A O 1
ATOM 691 N N . LYS A 1 90 ? -18.113 -2.287 21.269 1.00 91.38 90 LYS A N 1
ATOM 692 C CA . LYS A 1 90 ? -16.829 -2.525 21.950 1.00 91.38 90 LYS A CA 1
ATOM 693 C C . LYS A 1 90 ? -15.799 -1.414 21.750 1.00 91.38 90 LYS A C 1
ATOM 695 O O . LYS A 1 90 ? -14.952 -1.208 22.612 1.00 91.38 90 LYS A O 1
ATOM 700 N N . THR A 1 91 ? -15.837 -0.730 20.610 1.00 90.94 91 THR A N 1
ATOM 701 C CA . THR A 1 91 ? -14.750 0.173 20.188 1.00 90.94 91 THR A CA 1
ATOM 702 C C . THR A 1 91 ? -15.192 1.622 20.007 1.00 90.94 91 THR A C 1
ATOM 704 O O . THR A 1 91 ? -14.350 2.515 19.946 1.00 90.94 91 THR A O 1
ATOM 707 N N . GLY A 1 92 ? -16.499 1.872 19.891 1.00 89.19 92 GLY A N 1
ATOM 708 C CA . GLY A 1 92 ? -17.044 3.154 19.443 1.00 89.19 92 GLY A CA 1
ATOM 709 C C . GLY A 1 92 ? -16.853 3.423 17.943 1.00 89.19 92 GLY A C 1
ATOM 710 O O . GLY A 1 92 ? -17.196 4.508 17.480 1.00 89.19 92 GLY A O 1
ATOM 711 N N . VAL A 1 93 ? -16.321 2.461 17.182 1.00 89.25 93 VAL A N 1
ATOM 712 C CA . VAL A 1 93 ? -15.960 2.585 15.762 1.00 89.25 93 VAL A CA 1
ATOM 713 C C . VAL A 1 93 ? -16.776 1.597 14.934 1.00 89.25 93 VAL A C 1
ATOM 715 O O . VAL A 1 93 ? -16.963 0.453 15.340 1.00 89.25 93 VAL A O 1
ATOM 718 N N . GLY A 1 94 ? -17.284 2.033 13.780 1.00 88.44 94 GLY A N 1
ATOM 719 C CA . GLY A 1 94 ? -18.000 1.143 12.868 1.00 88.44 94 GLY A CA 1
ATOM 720 C C . GLY A 1 94 ? -17.067 0.202 12.113 1.00 88.44 94 GLY A C 1
ATOM 721 O O . GLY A 1 94 ? -15.908 0.531 11.867 1.00 88.44 94 GLY A O 1
ATOM 722 N N . VAL A 1 95 ? -17.596 -0.933 11.657 1.00 86.81 95 VAL A N 1
ATOM 723 C CA . VAL A 1 95 ? -16.882 -1.833 10.731 1.00 86.81 95 VAL A CA 1
ATOM 724 C C . VAL A 1 95 ? -16.485 -1.087 9.457 1.00 86.81 95 VAL A C 1
ATOM 726 O O . VAL A 1 95 ? -15.393 -1.304 8.940 1.00 86.81 95 VAL A O 1
ATOM 729 N N . GLU A 1 96 ? -17.337 -0.166 8.999 1.00 85.94 96 GLU A N 1
ATOM 730 C CA . GLU A 1 96 ? -17.068 0.704 7.850 1.00 85.94 96 GLU A CA 1
ATOM 731 C C . GLU A 1 96 ? -15.756 1.476 8.019 1.00 85.94 96 GLU A C 1
ATOM 733 O O . GLU A 1 96 ? -14.849 1.374 7.198 1.00 85.94 96 GLU A O 1
ATOM 738 N N . ASP A 1 97 ? -15.623 2.186 9.139 1.00 89.12 97 ASP A N 1
ATOM 739 C CA . ASP A 1 97 ? -14.461 3.021 9.434 1.00 89.12 97 ASP A CA 1
ATOM 740 C C . ASP A 1 97 ? -13.191 2.177 9.600 1.00 89.12 97 ASP A C 1
ATOM 742 O O . ASP A 1 97 ? -12.112 2.565 9.139 1.00 89.12 97 ASP A O 1
ATOM 746 N N . VAL A 1 98 ? -13.314 1.007 10.242 1.00 89.69 98 VAL A N 1
ATOM 747 C CA . VAL A 1 98 ? -12.203 0.061 10.415 1.00 89.69 98 VAL A CA 1
ATOM 748 C C . VAL A 1 98 ? -11.698 -0.417 9.057 1.00 89.69 98 VAL A C 1
ATOM 750 O O . VAL A 1 98 ? -10.497 -0.358 8.799 1.00 89.69 98 VAL A O 1
ATOM 753 N N . ILE A 1 99 ? -12.598 -0.848 8.173 1.00 86.88 99 ILE A N 1
ATOM 754 C CA . ILE A 1 99 ? -12.229 -1.373 6.858 1.00 86.88 99 ILE A CA 1
ATOM 755 C C . ILE A 1 99 ? -11.722 -0.259 5.935 1.00 86.88 99 ILE A C 1
ATOM 757 O O . ILE A 1 99 ? -10.724 -0.442 5.236 1.00 86.88 99 ILE A O 1
ATOM 761 N N . ALA A 1 100 ? -12.368 0.906 5.937 1.00 88.44 100 ALA A N 1
ATOM 762 C CA . ALA A 1 100 ? -11.915 2.053 5.163 1.00 88.44 100 ALA A CA 1
ATOM 763 C C . ALA A 1 100 ? -10.486 2.450 5.557 1.00 88.44 100 ALA A C 1
ATOM 765 O O . ALA A 1 100 ? -9.640 2.675 4.689 1.00 88.44 100 ALA A O 1
ATOM 766 N N . THR A 1 101 ? -10.196 2.474 6.862 1.00 92.12 101 THR A N 1
ATOM 767 C CA . THR A 1 101 ? -8.849 2.769 7.362 1.00 92.12 101 THR A CA 1
ATOM 768 C C . THR A 1 101 ? -7.869 1.654 7.001 1.00 92.12 101 THR A C 1
ATOM 770 O O . THR A 1 101 ? -6.795 1.959 6.489 1.00 92.12 101 THR A O 1
ATOM 773 N N . TYR A 1 102 ? -8.255 0.380 7.154 1.00 89.94 102 TYR A N 1
ATOM 774 C CA . TYR A 1 102 ? -7.455 -0.775 6.728 1.00 89.94 102 TYR A CA 1
ATOM 775 C C . TYR A 1 102 ? -6.996 -0.644 5.272 1.00 89.94 102 TYR A C 1
ATOM 777 O O . TYR A 1 102 ? -5.802 -0.721 4.993 1.00 89.94 102 TYR A O 1
ATOM 785 N N . ILE A 1 103 ? -7.925 -0.389 4.344 1.00 89.19 103 ILE A N 1
ATOM 786 C CA . ILE A 1 103 ? -7.625 -0.299 2.910 1.00 89.19 103 ILE A CA 1
ATOM 787 C C . ILE A 1 103 ? -6.640 0.840 2.628 1.00 89.19 103 ILE A C 1
ATOM 789 O O . ILE A 1 103 ? -5.609 0.610 1.993 1.00 89.19 103 ILE A O 1
ATOM 793 N N . LYS A 1 104 ? -6.926 2.054 3.122 1.00 92.00 104 LYS A N 1
ATOM 794 C CA . LYS A 1 104 ? -6.043 3.219 2.950 1.00 92.00 104 LYS A CA 1
ATOM 795 C C . LYS A 1 104 ? -4.645 2.930 3.509 1.00 92.00 104 LYS A C 1
ATOM 797 O O . LYS A 1 104 ? -3.638 3.231 2.863 1.00 92.00 104 LYS A O 1
ATOM 802 N N . THR A 1 105 ? -4.574 2.322 4.694 1.00 92.06 105 THR A N 1
ATOM 803 C CA . THR A 1 105 ? -3.320 1.968 5.364 1.00 92.06 105 THR A CA 1
ATOM 804 C C . THR A 1 105 ? -2.531 0.928 4.578 1.00 92.06 105 THR A C 1
ATOM 806 O O . THR A 1 105 ? -1.351 1.156 4.326 1.00 92.06 105 THR A O 1
ATOM 809 N N . VAL A 1 106 ? -3.151 -0.177 4.157 1.00 89.25 106 VAL A N 1
ATOM 810 C CA . VAL A 1 106 ? -2.460 -1.258 3.438 1.00 89.25 106 VAL A CA 1
ATOM 811 C C . VAL A 1 106 ? -2.010 -0.808 2.052 1.00 89.25 106 VAL A C 1
ATOM 813 O O . VAL A 1 106 ? -0.889 -1.118 1.662 1.00 89.25 106 VAL A O 1
ATOM 816 N N . ILE A 1 107 ? -2.817 -0.029 1.325 1.00 89.94 107 ILE A N 1
ATOM 817 C CA . ILE A 1 107 ? -2.393 0.552 0.042 1.00 89.94 107 ILE A CA 1
ATOM 818 C C . ILE A 1 107 ? -1.182 1.466 0.247 1.00 89.94 107 ILE A C 1
ATOM 820 O O . ILE A 1 107 ? -0.188 1.344 -0.467 1.00 89.94 107 ILE A O 1
ATOM 824 N N . THR A 1 108 ? -1.229 2.343 1.252 1.00 92.19 108 THR A N 1
ATOM 825 C CA . THR A 1 108 ? -0.114 3.249 1.564 1.00 92.19 108 THR A CA 1
ATOM 826 C C . THR A 1 108 ? 1.144 2.474 1.973 1.00 92.19 108 THR A C 1
ATOM 828 O O . THR A 1 108 ? 2.234 2.788 1.498 1.00 92.19 108 THR A O 1
ATOM 831 N N . PHE A 1 109 ? 1.013 1.427 2.796 1.00 88.38 109 PHE A N 1
ATOM 832 C CA . PHE A 1 109 ? 2.114 0.525 3.153 1.00 88.38 109 PHE A CA 1
ATOM 833 C C . PHE A 1 109 ? 2.702 -0.174 1.929 1.00 88.38 109 PHE A C 1
ATOM 835 O O . PHE A 1 109 ? 3.916 -0.152 1.737 1.00 88.38 109 PHE A O 1
ATOM 842 N N . GLY A 1 110 ? 1.845 -0.757 1.089 1.00 86.12 110 GLY A N 1
ATOM 843 C CA . GLY A 1 110 ? 2.249 -1.441 -0.133 1.00 86.12 110 GLY A CA 1
ATOM 844 C C . GLY A 1 110 ? 3.014 -0.512 -1.069 1.00 86.12 110 GLY A C 1
ATOM 845 O O . GLY A 1 110 ? 4.042 -0.906 -1.609 1.00 86.12 110 GLY A O 1
ATOM 846 N N . MET A 1 111 ? 2.581 0.746 -1.198 1.00 89.81 111 MET A N 1
ATOM 847 C CA . MET A 1 111 ? 3.297 1.742 -1.997 1.00 89.81 111 MET A CA 1
ATOM 848 C C . MET A 1 111 ? 4.615 2.193 -1.358 1.00 89.81 111 MET A C 1
ATOM 850 O O . MET A 1 111 ? 5.576 2.423 -2.084 1.00 89.81 111 MET A O 1
ATOM 854 N N . LEU A 1 112 ? 4.719 2.275 -0.025 1.00 87.44 112 LEU A N 1
ATOM 855 C CA . LEU A 1 112 ? 6.004 2.543 0.640 1.00 87.44 112 LEU A CA 1
ATOM 856 C C . LEU A 1 112 ? 7.023 1.434 0.392 1.00 87.44 112 LEU A C 1
ATOM 858 O O . LEU A 1 112 ? 8.188 1.731 0.140 1.00 87.44 112 LEU A O 1
ATOM 862 N N . GLU A 1 113 ? 6.605 0.173 0.480 1.00 84.50 113 GLU A N 1
ATOM 863 C CA . GLU A 1 113 ? 7.500 -0.958 0.228 1.00 84.50 113 GLU A CA 1
ATOM 864 C C . GLU A 1 113 ? 7.824 -1.083 -1.272 1.00 84.50 113 GLU A C 1
ATOM 866 O O . GLU A 1 113 ? 8.988 -1.262 -1.625 1.00 84.50 113 GLU A O 1
ATOM 871 N N . ALA A 1 114 ? 6.852 -0.859 -2.168 1.00 85.88 114 ALA A N 1
ATOM 872 C CA . ALA A 1 114 ? 7.096 -0.799 -3.612 1.00 85.88 114 ALA A CA 1
ATOM 873 C C . ALA A 1 114 ? 8.089 0.314 -3.987 1.00 85.88 114 ALA A C 1
ATOM 875 O O . ALA A 1 114 ? 8.981 0.086 -4.802 1.00 85.88 114 ALA A O 1
ATOM 876 N N . LYS A 1 115 ? 7.994 1.486 -3.339 1.00 83.94 115 LYS A N 1
ATOM 877 C CA . LYS A 1 115 ? 8.939 2.593 -3.529 1.00 83.94 115 LYS A CA 1
ATOM 878 C C . LYS A 1 115 ? 10.370 2.201 -3.164 1.00 83.94 115 LYS A C 1
ATOM 880 O O . LYS A 1 115 ? 11.293 2.574 -3.872 1.00 83.94 115 LYS A O 1
ATOM 885 N N . LYS A 1 116 ? 10.579 1.440 -2.085 1.00 83.12 116 LYS A N 1
ATOM 886 C CA . LYS A 1 116 ? 11.928 0.953 -1.735 1.00 83.12 116 LYS A CA 1
ATOM 887 C C . LYS A 1 116 ? 12.485 0.001 -2.791 1.00 83.12 116 LYS A C 1
ATOM 889 O O . LYS A 1 116 ? 13.683 0.004 -3.031 1.00 83.12 116 LYS A O 1
ATOM 894 N N . GLY A 1 117 ? 11.617 -0.777 -3.435 1.00 80.62 117 GLY A N 1
ATOM 895 C CA . GLY A 1 117 ? 11.987 -1.634 -4.560 1.00 80.62 117 GLY A CA 1
ATOM 896 C C . GLY A 1 117 ? 12.283 -0.879 -5.861 1.00 80.62 117 GLY A C 1
ATOM 897 O O . GLY A 1 117 ? 12.811 -1.487 -6.787 1.00 80.62 117 GLY A O 1
ATOM 898 N N . MET A 1 118 ? 11.978 0.424 -5.961 1.00 82.69 118 MET A N 1
ATOM 899 C CA . MET A 1 118 ? 12.223 1.209 -7.182 1.00 82.69 118 MET A CA 1
ATOM 900 C C . MET A 1 118 ? 13.692 1.268 -7.574 1.00 82.69 118 MET A C 1
ATOM 902 O O . MET A 1 118 ? 13.988 1.149 -8.755 1.00 82.69 118 MET A O 1
ATOM 906 N N . GLU A 1 119 ? 14.605 1.362 -6.609 1.00 83.12 119 GLU A N 1
ATOM 907 C CA . GLU A 1 119 ? 16.042 1.359 -6.907 1.00 83.12 119 GLU A CA 1
ATOM 908 C C . GLU A 1 119 ? 16.467 0.056 -7.603 1.00 83.12 119 GLU A C 1
ATOM 910 O O . GLU A 1 119 ? 17.279 0.074 -8.526 1.00 83.12 119 GLU A O 1
ATOM 915 N N . THR A 1 120 ? 15.867 -1.076 -7.223 1.00 85.88 120 THR A N 1
ATOM 916 C CA . THR A 1 120 ? 16.094 -2.367 -7.886 1.00 85.88 120 THR A CA 1
ATOM 917 C C . THR A 1 120 ? 15.538 -2.377 -9.310 1.00 85.88 120 THR A C 1
ATOM 919 O O . THR A 1 120 ? 16.176 -2.924 -10.208 1.00 85.88 120 THR A O 1
ATOM 922 N N . TYR A 1 121 ? 14.379 -1.751 -9.542 1.00 86.81 121 TYR A N 1
ATOM 923 C CA . TYR A 1 121 ? 13.816 -1.616 -10.887 1.00 86.81 121 TYR A CA 1
ATOM 924 C C . TYR A 1 121 ? 14.679 -0.720 -11.780 1.00 86.81 121 TYR A C 1
ATOM 926 O O . TYR A 1 121 ? 14.943 -1.093 -12.919 1.00 86.81 121 TYR A O 1
ATOM 934 N N . ASP A 1 122 ? 15.176 0.407 -11.267 1.00 90.06 122 ASP A N 1
ATOM 935 C CA . ASP A 1 122 ? 16.056 1.311 -12.018 1.00 90.06 122 ASP A CA 1
ATOM 936 C C . ASP A 1 122 ? 17.377 0.621 -12.399 1.00 90.06 122 ASP A C 1
ATOM 938 O O . ASP A 1 122 ? 17.842 0.731 -13.536 1.00 90.06 122 ASP A O 1
ATOM 942 N N . GLN A 1 123 ? 17.954 -0.164 -11.482 1.00 92.62 123 GLN A N 1
ATOM 943 C CA . GLN A 1 123 ? 19.140 -0.981 -11.759 1.00 92.62 123 GLN A CA 1
ATOM 944 C C . GLN A 1 123 ? 18.868 -2.061 -12.814 1.00 92.62 123 GLN A C 1
ATOM 946 O O . GLN A 1 123 ? 19.680 -2.246 -13.723 1.00 92.62 123 GLN A O 1
ATOM 951 N N . ALA A 1 124 ? 17.731 -2.758 -12.723 1.00 92.38 124 ALA A N 1
ATOM 952 C CA . ALA A 1 124 ? 17.346 -3.782 -13.691 1.00 92.38 124 ALA A CA 1
ATOM 953 C C . ALA A 1 124 ? 17.130 -3.186 -15.091 1.00 92.38 124 ALA A C 1
ATOM 955 O O . ALA A 1 124 ? 17.660 -3.716 -16.066 1.00 92.38 124 ALA A O 1
ATOM 956 N N . ILE A 1 125 ? 16.421 -2.057 -15.185 1.00 95.38 125 ILE A N 1
ATOM 957 C CA . ILE A 1 125 ? 16.203 -1.312 -16.433 1.00 95.38 125 ILE A CA 1
ATOM 958 C C . ILE A 1 125 ? 17.548 -0.926 -17.057 1.00 95.38 125 ILE A C 1
ATOM 960 O O . ILE A 1 125 ? 17.811 -1.294 -18.199 1.00 95.38 125 ILE A O 1
ATOM 964 N N . SER A 1 126 ? 18.431 -0.279 -16.289 1.00 96.75 126 SER A N 1
ATOM 965 C CA . SER A 1 126 ? 19.755 0.145 -16.765 1.00 96.75 126 SER A CA 1
ATOM 966 C C . SER A 1 126 ? 20.607 -1.037 -17.253 1.00 96.75 126 SER A C 1
ATOM 968 O O . SER A 1 126 ? 21.205 -0.984 -18.328 1.00 96.75 126 SER A O 1
ATOM 970 N N . SER A 1 127 ? 20.605 -2.153 -16.515 1.00 96.94 127 SER A N 1
ATOM 971 C CA . SER A 1 127 ? 21.343 -3.364 -16.897 1.00 96.94 127 SER A CA 1
ATOM 972 C C . SER A 1 127 ? 20.818 -3.994 -18.191 1.00 96.94 127 SER A C 1
ATOM 974 O O . SER A 1 127 ? 21.602 -4.467 -19.019 1.00 96.94 127 SER A O 1
ATOM 976 N N . ILE A 1 128 ? 19.499 -4.009 -18.389 1.00 96.69 128 ILE A N 1
ATOM 977 C CA . ILE A 1 128 ? 18.887 -4.527 -19.615 1.00 96.69 128 ILE A CA 1
ATOM 978 C C . ILE A 1 128 ? 19.209 -3.608 -20.799 1.00 96.69 128 ILE A C 1
ATOM 980 O O . ILE A 1 128 ? 19.603 -4.094 -21.861 1.00 96.69 128 ILE A O 1
ATOM 984 N N . GLU A 1 129 ? 19.106 -2.290 -20.617 1.00 97.31 129 GLU A N 1
ATOM 985 C CA . GLU A 1 129 ? 19.480 -1.302 -21.634 1.00 97.31 129 GLU A CA 1
ATOM 986 C C . GLU A 1 129 ? 20.951 -1.431 -22.045 1.00 97.31 129 GLU A C 1
ATOM 988 O O . GLU A 1 129 ? 21.276 -1.306 -23.226 1.00 97.31 129 GLU A O 1
ATOM 993 N N . GLU A 1 130 ? 21.849 -1.715 -21.100 1.00 97.62 130 GLU A N 1
ATOM 994 C CA . GLU A 1 130 ? 23.259 -1.968 -21.392 1.00 97.62 130 GLU A CA 1
ATOM 995 C C . GLU A 1 130 ? 23.463 -3.260 -22.195 1.00 97.62 130 GLU A C 1
ATOM 997 O O . GLU A 1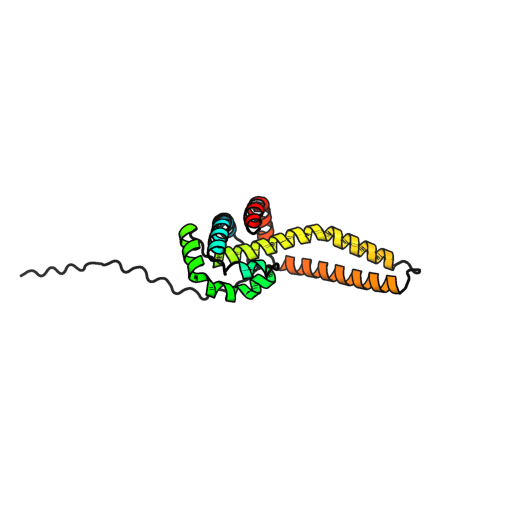 130 ? 24.149 -3.242 -23.218 1.00 97.62 130 GLU A O 1
ATOM 1002 N N . GLN A 1 131 ? 22.817 -4.364 -21.805 1.00 96.25 131 GLN A N 1
ATOM 1003 C CA . GLN A 1 131 ? 22.893 -5.633 -22.542 1.00 96.25 131 GLN A CA 1
ATOM 1004 C C . GLN A 1 131 ? 22.372 -5.503 -23.980 1.00 96.25 131 GLN A C 1
ATOM 1006 O O . GLN A 1 131 ? 22.955 -6.070 -24.908 1.00 96.25 131 GLN A O 1
ATOM 1011 N N . LEU A 1 132 ? 21.308 -4.722 -24.188 1.00 97.00 132 LEU A N 1
ATOM 1012 C CA . LEU A 1 132 ? 20.723 -4.477 -25.509 1.00 97.00 132 LEU A CA 1
ATOM 1013 C C . LEU A 1 132 ? 21.658 -3.700 -26.454 1.00 97.00 132 LEU A C 1
ATOM 1015 O O . LEU A 1 132 ? 21.511 -3.826 -27.675 1.00 97.00 132 LEU A O 1
ATOM 1019 N N . LYS A 1 133 ? 22.648 -2.960 -25.930 1.00 97.06 133 LYS A N 1
ATOM 1020 C CA . LYS A 1 133 ? 23.675 -2.273 -26.740 1.00 97.06 133 LYS A CA 1
ATOM 1021 C C . LYS A 1 133 ? 24.682 -3.230 -27.375 1.00 97.06 133 LYS A C 1
ATOM 1023 O O . LYS A 1 133 ? 25.392 -2.820 -28.288 1.00 97.06 133 LYS A O 1
ATOM 1028 N N . ASN A 1 134 ? 24.762 -4.486 -26.927 1.00 96.44 134 ASN A N 1
ATOM 1029 C CA . ASN A 1 134 ? 25.664 -5.464 -27.527 1.00 96.44 134 ASN A CA 1
ATOM 1030 C C . ASN A 1 134 ? 25.189 -5.817 -28.956 1.00 96.44 134 ASN A C 1
ATOM 1032 O O . ASN A 1 134 ? 24.102 -6.387 -29.115 1.00 96.44 134 ASN A O 1
ATOM 1036 N N . PRO A 1 135 ? 25.979 -5.521 -30.007 1.00 93.56 135 PRO A N 1
ATOM 1037 C CA . PRO A 1 135 ? 25.593 -5.825 -31.385 1.00 93.56 135 PRO A CA 1
ATOM 1038 C C . PRO A 1 135 ? 25.562 -7.333 -31.666 1.00 93.56 135 PRO A C 1
ATOM 1040 O O . PRO A 1 135 ? 24.826 -7.769 -32.543 1.00 93.56 135 PRO A O 1
ATOM 1043 N N . ASN A 1 136 ? 26.295 -8.134 -30.887 1.00 96.62 136 ASN A N 1
ATOM 1044 C CA . ASN A 1 136 ? 26.395 -9.587 -31.050 1.00 96.62 136 ASN A CA 1
ATOM 1045 C C . ASN A 1 136 ? 25.381 -10.360 -30.192 1.00 96.62 136 ASN A C 1
ATOM 1047 O O . ASN A 1 136 ? 25.515 -11.571 -30.014 1.00 96.62 136 ASN A O 1
ATOM 1051 N N . LEU A 1 137 ? 24.401 -9.673 -29.600 1.00 95.75 137 LEU A N 1
ATOM 1052 C CA . LEU A 1 137 ? 23.360 -10.320 -28.811 1.00 95.75 137 LEU A CA 1
ATOM 1053 C C . LEU A 1 137 ? 22.458 -11.173 -29.727 1.00 95.75 137 LEU A C 1
ATOM 1055 O O . LEU A 1 137 ? 21.931 -10.620 -30.698 1.00 95.75 137 LEU A O 1
ATOM 1059 N N . PRO A 1 138 ? 22.236 -12.467 -29.417 1.00 97.50 138 PRO A N 1
ATOM 1060 C CA . PRO A 1 138 ? 21.309 -13.311 -30.169 1.00 97.50 138 PRO A CA 1
ATOM 1061 C C . PRO A 1 138 ? 19.905 -12.700 -30.237 1.00 97.50 138 PRO A C 1
ATOM 1063 O O . PRO A 1 138 ? 19.447 -12.108 -29.260 1.00 97.50 138 PRO A O 1
ATOM 1066 N N . GLU A 1 139 ? 19.217 -12.869 -31.367 1.00 96.44 139 GLU A N 1
ATOM 1067 C CA . GLU A 1 139 ? 17.901 -12.265 -31.632 1.00 96.44 139 GLU A CA 1
ATOM 1068 C C . GLU A 1 139 ? 16.852 -12.655 -30.582 1.00 96.44 139 GLU A C 1
ATOM 1070 O O . GLU A 1 139 ? 16.282 -11.781 -29.938 1.00 96.44 139 GLU A O 1
ATOM 1075 N N . GLU A 1 140 ? 16.719 -13.948 -30.284 1.00 95.88 140 GLU A N 1
ATOM 1076 C CA . GLU A 1 140 ? 15.826 -14.461 -29.232 1.00 95.88 140 GLU A CA 1
ATOM 1077 C C . GLU A 1 140 ? 16.106 -13.815 -27.861 1.00 95.88 140 GLU A C 1
ATOM 1079 O O . GLU A 1 140 ? 15.201 -13.453 -27.100 1.00 95.88 140 GLU A O 1
ATOM 1084 N N . ARG A 1 141 ? 17.391 -13.608 -27.541 1.00 95.81 141 ARG A N 1
ATOM 1085 C CA . ARG A 1 141 ? 17.785 -12.960 -26.289 1.00 95.81 141 ARG A CA 1
ATOM 1086 C C . ARG A 1 141 ? 17.468 -11.467 -26.307 1.00 95.81 141 ARG A C 1
ATOM 1088 O O . ARG A 1 141 ? 17.099 -10.924 -25.267 1.00 95.81 141 ARG A O 1
ATOM 1095 N N . ARG A 1 142 ? 17.610 -10.807 -27.458 1.00 97.38 142 ARG A N 1
ATOM 1096 C CA . ARG A 1 142 ? 17.255 -9.398 -27.656 1.00 97.38 142 ARG A CA 1
ATOM 1097 C C . ARG A 1 142 ? 15.762 -9.180 -27.447 1.00 97.38 142 ARG A C 1
ATOM 1099 O O . ARG A 1 142 ? 15.412 -8.307 -26.662 1.00 97.38 142 ARG A O 1
ATOM 1106 N N . GLU A 1 143 ? 14.915 -9.996 -28.068 1.00 97.38 143 GLU A N 1
ATOM 1107 C CA . GLU A 1 143 ? 13.458 -9.938 -27.901 1.00 97.38 143 GLU A CA 1
ATOM 1108 C C . GLU A 1 143 ? 13.060 -10.116 -26.433 1.00 97.38 143 GLU A C 1
ATOM 1110 O O . GLU A 1 143 ? 12.387 -9.255 -25.867 1.00 97.38 143 GLU A O 1
ATOM 1115 N N . THR A 1 144 ? 13.590 -11.156 -25.778 1.00 96.94 144 THR A N 1
ATOM 1116 C CA . THR A 1 144 ? 13.345 -11.412 -24.349 1.00 96.94 144 THR A CA 1
ATOM 1117 C C . THR A 1 144 ? 13.714 -10.204 -23.481 1.00 96.94 144 THR A C 1
ATOM 1119 O O . THR A 1 144 ? 12.958 -9.803 -22.596 1.00 96.94 144 THR A O 1
ATOM 1122 N N . LEU A 1 145 ? 14.887 -9.605 -23.713 1.00 96.94 145 LEU A N 1
ATOM 1123 C CA . LEU A 1 145 ? 15.337 -8.433 -22.960 1.00 96.94 145 LEU A CA 1
ATOM 1124 C C . LEU A 1 145 ? 14.482 -7.193 -23.253 1.00 96.94 145 LEU A C 1
ATOM 1126 O O . LEU A 1 145 ? 14.195 -6.426 -22.339 1.00 96.94 145 LEU A O 1
ATOM 1130 N N . THR A 1 146 ? 14.035 -6.998 -24.493 1.00 97.12 146 THR A N 1
ATOM 1131 C CA . THR A 1 146 ? 13.122 -5.906 -24.856 1.00 97.12 146 THR A CA 1
ATOM 1132 C C . THR A 1 146 ? 11.766 -6.044 -24.161 1.00 97.12 146 THR A C 1
ATOM 1134 O O . THR A 1 146 ? 11.246 -5.057 -23.638 1.00 97.12 146 THR A O 1
ATOM 1137 N N . GLU A 1 147 ? 11.207 -7.252 -24.091 1.00 97.25 147 GLU A N 1
ATOM 1138 C CA . GLU A 1 147 ? 9.962 -7.508 -23.359 1.00 97.25 147 GLU A CA 1
ATOM 1139 C C . GLU A 1 147 ? 10.121 -7.267 -21.854 1.00 97.25 147 GLU A C 1
ATOM 1141 O O . GLU A 1 147 ? 9.283 -6.604 -21.239 1.00 97.25 147 GLU A O 1
ATOM 1146 N N . GLN A 1 148 ? 11.223 -7.739 -21.263 1.00 95.06 148 GLN A N 1
ATOM 1147 C CA . GLN A 1 148 ? 11.535 -7.490 -19.853 1.00 95.06 148 GLN A CA 1
ATOM 1148 C C . GLN A 1 148 ? 11.695 -5.995 -19.559 1.00 95.06 148 GLN A C 1
ATOM 1150 O O . GLN A 1 148 ? 11.151 -5.508 -18.568 1.00 95.06 148 GLN A O 1
ATOM 1155 N N . LEU A 1 149 ? 12.393 -5.255 -20.428 1.00 97.06 149 LEU A N 1
ATOM 1156 C CA . LEU A 1 149 ? 12.555 -3.807 -20.303 1.00 97.06 149 LEU A CA 1
ATOM 1157 C C . LEU A 1 149 ? 11.196 -3.105 -20.267 1.00 97.06 149 LEU A C 1
ATOM 1159 O O . LEU A 1 149 ? 10.936 -2.312 -19.361 1.00 97.06 149 LEU A O 1
ATOM 1163 N N . LYS A 1 150 ? 10.314 -3.444 -21.213 1.00 96.50 150 LYS A N 1
ATOM 1164 C CA . LYS A 1 150 ? 8.959 -2.894 -21.280 1.00 96.50 150 LYS A CA 1
ATOM 1165 C C . LYS A 1 150 ? 8.171 -3.199 -20.005 1.00 96.50 150 LYS A C 1
ATOM 1167 O O . LYS A 1 150 ? 7.586 -2.287 -19.427 1.00 96.50 150 LYS A O 1
ATOM 1172 N N . LEU A 1 151 ? 8.203 -4.446 -19.530 1.00 94.19 151 LEU A N 1
ATOM 1173 C CA . LEU A 1 151 ? 7.515 -4.849 -18.303 1.00 94.19 151 LEU A CA 1
ATOM 1174 C C . LEU A 1 151 ? 7.998 -4.048 -17.086 1.00 94.19 151 LEU A C 1
ATOM 1176 O O . LEU A 1 151 ? 7.181 -3.539 -16.320 1.00 94.19 151 LEU A O 1
ATOM 1180 N N . TYR A 1 152 ? 9.313 -3.905 -16.899 1.00 92.50 152 TYR A N 1
ATOM 1181 C CA . TYR A 1 152 ? 9.853 -3.150 -15.767 1.00 92.50 152 TYR A CA 1
ATOM 1182 C C . TYR A 1 152 ? 9.520 -1.659 -15.844 1.00 92.50 152 TYR A C 1
ATOM 1184 O O . TYR A 1 152 ? 9.154 -1.063 -14.828 1.00 92.50 152 TYR A O 1
ATOM 1192 N N . GLN A 1 153 ? 9.582 -1.064 -17.037 1.00 93.31 153 GLN A N 1
ATOM 1193 C CA . GLN A 1 153 ? 9.174 0.324 -17.255 1.00 93.31 153 GLN A CA 1
ATOM 1194 C C . GLN A 1 153 ? 7.680 0.530 -16.959 1.00 93.31 153 GLN A C 1
ATOM 1196 O O . GLN A 1 153 ? 7.321 1.497 -16.287 1.00 93.31 153 GLN A O 1
ATOM 1201 N N . GLU A 1 154 ? 6.813 -0.394 -17.383 1.00 92.94 154 GLU A N 1
ATOM 1202 C CA . GLU A 1 154 ? 5.376 -0.362 -17.083 1.00 92.94 154 GLU A CA 1
ATOM 1203 C C . GLU A 1 154 ? 5.097 -0.507 -15.582 1.00 92.94 154 GLU A C 1
ATOM 1205 O O . GLU A 1 154 ? 4.305 0.256 -15.025 1.00 92.94 154 GLU A O 1
ATOM 1210 N N . ILE A 1 155 ? 5.764 -1.442 -14.895 1.00 89.69 155 ILE A N 1
ATOM 1211 C CA . ILE A 1 155 ? 5.650 -1.603 -13.437 1.00 89.69 155 ILE A CA 1
ATOM 1212 C C . ILE A 1 155 ? 6.052 -0.307 -12.730 1.00 89.69 155 ILE A C 1
ATOM 1214 O O . ILE A 1 155 ? 5.302 0.186 -11.885 1.00 89.69 155 ILE A O 1
ATOM 1218 N N . LYS A 1 156 ? 7.198 0.274 -13.100 1.00 89.69 156 LYS A N 1
ATOM 1219 C CA . LYS A 1 156 ? 7.685 1.523 -12.510 1.00 89.69 156 LYS A CA 1
ATOM 1220 C C . LYS A 1 156 ? 6.698 2.672 -12.737 1.00 89.69 156 LYS A C 1
ATOM 1222 O O . LYS A 1 156 ? 6.317 3.342 -11.779 1.00 89.69 156 LYS A O 1
ATOM 1227 N N . ALA A 1 157 ? 6.223 2.858 -13.969 1.00 90.44 157 ALA A N 1
ATOM 1228 C CA . ALA A 1 157 ? 5.245 3.893 -14.303 1.00 90.44 157 ALA A CA 1
ATOM 1229 C C . ALA A 1 157 ? 3.923 3.724 -13.531 1.00 90.44 157 ALA A C 1
ATOM 1231 O O . ALA A 1 157 ? 3.329 4.708 -13.079 1.00 90.44 157 ALA A O 1
ATOM 1232 N N . ASN A 1 158 ? 3.476 2.482 -13.330 1.00 89.12 158 ASN A N 1
ATOM 1233 C CA . ASN A 1 158 ? 2.294 2.176 -12.529 1.00 89.12 158 ASN A CA 1
ATOM 1234 C C . ASN A 1 158 ? 2.496 2.513 -11.046 1.00 89.12 158 ASN A C 1
ATOM 1236 O O . ASN A 1 158 ? 1.601 3.103 -10.440 1.00 89.12 158 ASN A O 1
ATOM 1240 N N . ILE A 1 159 ? 3.657 2.188 -10.467 1.00 88.50 159 ILE A N 1
ATOM 1241 C CA . ILE A 1 159 ? 3.995 2.560 -9.083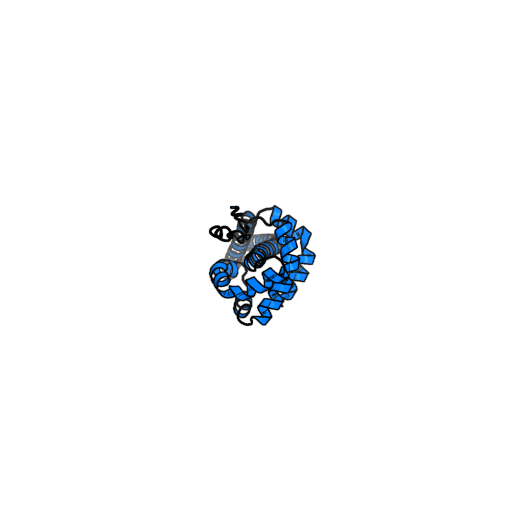 1.00 88.50 159 ILE A CA 1
ATOM 1242 C C . ILE A 1 159 ? 4.002 4.085 -8.937 1.00 88.50 159 ILE A C 1
ATOM 1244 O O . ILE A 1 159 ? 3.321 4.609 -8.055 1.00 88.50 159 ILE A O 1
ATOM 1248 N N . ASP A 1 160 ? 4.687 4.796 -9.837 1.00 88.25 160 ASP A N 1
ATOM 1249 C CA . ASP A 1 160 ? 4.760 6.262 -9.833 1.00 88.25 160 ASP A CA 1
ATOM 1250 C C . ASP A 1 160 ? 3.354 6.888 -9.916 1.00 88.25 160 ASP A C 1
ATOM 1252 O O . ASP A 1 160 ? 2.992 7.756 -9.118 1.00 88.25 160 ASP A O 1
ATOM 1256 N N . THR A 1 161 ? 2.507 6.382 -10.818 1.00 90.19 161 THR A N 1
ATOM 1257 C CA . THR A 1 161 ? 1.114 6.833 -10.978 1.00 90.19 161 THR A CA 1
ATOM 1258 C C . THR A 1 161 ? 0.276 6.580 -9.724 1.00 90.19 161 THR A C 1
ATOM 1260 O O . THR A 1 161 ? -0.531 7.418 -9.321 1.00 90.19 161 THR A O 1
ATOM 1263 N N . MET A 1 162 ? 0.431 5.418 -9.091 1.00 87.31 162 MET A N 1
ATOM 1264 C CA . MET A 1 162 ? -0.311 5.066 -7.880 1.00 87.31 162 MET A CA 1
ATOM 1265 C C . MET A 1 162 ? 0.133 5.900 -6.681 1.00 87.31 162 MET A C 1
ATOM 1267 O O . MET A 1 162 ? -0.707 6.341 -5.898 1.00 87.31 162 MET A O 1
ATOM 1271 N N . MET A 1 163 ? 1.430 6.183 -6.567 1.00 89.00 163 MET A N 1
ATOM 1272 C CA . MET A 1 163 ? 1.959 7.069 -5.538 1.00 89.00 163 MET A CA 1
ATOM 1273 C C . MET A 1 163 ? 1.402 8.489 -5.644 1.00 89.00 163 MET A C 1
ATOM 1275 O O . MET A 1 163 ? 1.106 9.089 -4.616 1.00 89.00 163 MET A O 1
ATOM 1279 N N . GLN A 1 164 ? 1.207 9.010 -6.859 1.00 91.31 164 GLN A N 1
ATOM 1280 C CA . GLN A 1 164 ? 0.622 10.340 -7.075 1.00 91.31 164 GLN A CA 1
ATOM 1281 C C . GLN A 1 164 ? -0.841 10.442 -6.626 1.00 91.31 164 GLN A C 1
ATOM 1283 O O . GLN A 1 164 ? -1.312 11.535 -6.320 1.00 91.31 164 GLN A O 1
ATOM 1288 N N . LYS A 1 165 ? -1.568 9.319 -6.573 1.00 91.75 165 LYS A N 1
ATOM 1289 C CA . LYS A 1 165 ? -2.953 9.292 -6.079 1.00 91.75 165 LYS A CA 1
ATOM 1290 C C . LYS A 1 165 ? -3.026 9.371 -4.558 1.00 91.75 165 LYS A C 1
ATOM 1292 O O . LYS A 1 165 ? -4.039 9.820 -4.036 1.00 91.75 165 LYS A O 1
ATOM 1297 N N . ILE A 1 166 ? -1.987 8.926 -3.852 1.00 92.88 166 ILE A N 1
ATOM 1298 C CA . ILE A 1 166 ? -1.967 8.877 -2.390 1.00 92.88 166 ILE A CA 1
ATOM 1299 C C . ILE A 1 166 ? -1.463 10.222 -1.847 1.00 92.88 166 ILE A C 1
ATOM 1301 O O . ILE A 1 166 ? -0.346 10.629 -2.174 1.00 92.88 166 ILE A O 1
ATOM 1305 N N . PRO A 1 167 ? -2.228 10.898 -0.971 1.00 94.88 167 PRO A N 1
ATOM 1306 C CA 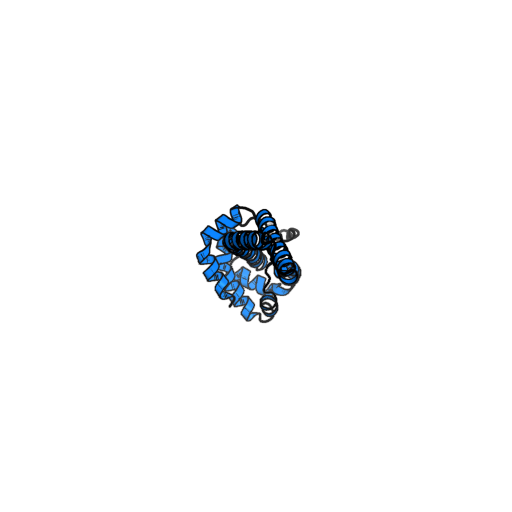. PRO A 1 167 ? -1.782 12.115 -0.313 1.00 94.88 167 PRO A CA 1
ATOM 1307 C C . PRO A 1 167 ? -0.438 11.914 0.408 1.00 94.88 167 PRO A C 1
ATOM 1309 O O . PRO A 1 167 ? -0.294 10.934 1.150 1.00 94.88 167 PRO A O 1
ATOM 1312 N N . PRO A 1 168 ? 0.535 12.834 0.257 1.00 92.62 168 PRO A N 1
ATOM 1313 C CA . PRO A 1 168 ? 1.822 12.782 0.952 1.00 92.62 168 PRO A CA 1
ATOM 1314 C C . PRO A 1 168 ? 1.698 12.540 2.462 1.00 92.62 168 PRO A C 1
ATOM 1316 O O . PRO A 1 168 ? 2.474 11.789 3.049 1.00 92.62 168 PRO A O 1
ATOM 1319 N N . GLU A 1 169 ? 0.679 13.122 3.092 1.00 94.31 169 GLU A N 1
ATOM 1320 C CA . GLU A 1 169 ? 0.433 12.999 4.526 1.00 94.31 169 GLU A CA 1
ATOM 1321 C C . GLU A 1 169 ? 0.086 11.572 4.952 1.00 94.31 169 GLU A C 1
ATOM 1323 O O . GLU A 1 169 ? 0.415 11.186 6.073 1.00 94.31 169 GLU A O 1
ATOM 1328 N N . ASN A 1 170 ? -0.516 10.762 4.074 1.00 95.44 170 ASN A N 1
ATOM 1329 C CA . ASN A 1 170 ? -0.788 9.356 4.375 1.00 95.44 170 ASN A CA 1
ATOM 1330 C C . ASN A 1 170 ? 0.524 8.597 4.573 1.00 95.44 170 ASN A C 1
ATOM 1332 O O . ASN A 1 170 ? 0.637 7.800 5.504 1.00 95.44 170 ASN A O 1
ATOM 1336 N N . PHE A 1 171 ? 1.528 8.867 3.734 1.00 94.44 171 PHE A N 1
ATOM 1337 C CA . PHE A 1 171 ? 2.843 8.243 3.850 1.00 94.44 171 PHE A CA 1
ATOM 1338 C C . PHE A 1 171 ? 3.529 8.612 5.164 1.00 94.44 171 PHE A C 1
ATOM 1340 O O . PHE A 1 171 ? 4.050 7.729 5.842 1.00 94.44 171 PHE A O 1
ATOM 1347 N N . GLU A 1 172 ? 3.501 9.887 5.551 1.00 94.75 172 GLU A N 1
ATOM 1348 C CA . GLU A 1 172 ? 4.088 10.342 6.817 1.00 94.75 172 GLU A CA 1
ATOM 1349 C C . GLU A 1 172 ? 3.376 9.736 8.028 1.00 94.75 172 GLU A C 1
ATOM 1351 O O . GLU A 1 172 ? 4.018 9.268 8.971 1.00 94.75 172 GLU A O 1
ATOM 1356 N N . LEU A 1 173 ? 2.048 9.644 7.972 1.00 94.75 173 LEU A N 1
ATOM 1357 C CA . LEU A 1 173 ? 1.259 9.027 9.027 1.00 94.75 173 LEU A CA 1
ATOM 1358 C C . LEU A 1 173 ? 1.555 7.528 9.157 1.00 94.75 173 LEU A C 1
ATOM 1360 O O . LEU A 1 173 ? 1.806 7.029 10.251 1.00 94.75 173 LEU A O 1
ATOM 1364 N N . VAL A 1 174 ? 1.576 6.803 8.040 1.00 92.69 174 VAL A N 1
ATOM 1365 C CA . VAL A 1 174 ? 1.869 5.366 8.034 1.00 92.69 174 VAL A CA 1
ATOM 1366 C C . VAL A 1 174 ? 3.298 5.088 8.497 1.00 92.69 174 VAL A C 1
ATOM 1368 O O . VAL A 1 174 ? 3.504 4.161 9.276 1.00 92.69 174 VAL A O 1
ATOM 1371 N N . LYS A 1 175 ? 4.279 5.919 8.116 1.00 93.81 175 LYS A N 1
ATOM 1372 C CA . LYS A 1 175 ? 5.645 5.842 8.662 1.00 93.81 175 LYS A CA 1
ATOM 1373 C C . LYS A 1 175 ? 5.659 6.061 10.176 1.00 93.81 175 LYS A C 1
ATOM 1375 O O . LYS A 1 175 ? 6.273 5.271 10.888 1.00 93.81 175 LYS A O 1
ATOM 1380 N N . LYS A 1 176 ? 4.957 7.085 10.677 1.00 94.75 176 LYS A N 1
ATOM 1381 C CA . LYS A 1 176 ? 4.874 7.405 12.114 1.00 94.75 176 LYS A CA 1
ATOM 1382 C C . LYS A 1 176 ? 4.315 6.243 12.941 1.00 94.75 176 LYS A C 1
ATOM 1384 O O . LYS A 1 176 ? 4.790 5.997 14.045 1.00 94.75 176 LYS A O 1
ATOM 1389 N N . TYR A 1 177 ? 3.320 5.527 12.418 1.00 94.69 177 TYR A N 1
ATOM 1390 C CA . TYR A 1 177 ? 2.662 4.415 13.114 1.00 94.69 177 TYR A CA 1
ATOM 1391 C C . TYR A 1 177 ? 3.144 3.026 12.669 1.00 94.69 177 TYR A C 1
ATOM 1393 O O . TYR A 1 177 ? 2.529 2.031 13.048 1.00 94.69 177 TYR A O 1
ATOM 1401 N N . ARG A 1 178 ? 4.238 2.935 11.899 1.00 90.56 178 ARG A N 1
ATOM 1402 C CA . ARG A 1 178 ? 4.645 1.721 11.173 1.00 90.56 178 ARG A CA 1
ATOM 1403 C C . ARG A 1 178 ? 4.662 0.460 12.032 1.00 90.56 178 ARG A C 1
ATOM 1405 O O . ARG A 1 178 ? 4.038 -0.525 11.658 1.00 90.56 178 ARG A O 1
ATOM 1412 N N . GLU A 1 179 ? 5.346 0.496 13.172 1.00 92.12 179 GLU A N 1
ATOM 1413 C CA . GLU A 1 179 ? 5.510 -0.690 14.024 1.00 92.12 179 GLU A CA 1
ATOM 1414 C C . GLU A 1 179 ? 4.180 -1.141 14.643 1.00 92.12 179 GLU A C 1
ATOM 1416 O O . GLU A 1 179 ? 3.837 -2.314 14.571 1.00 92.12 179 GLU A O 1
ATOM 1421 N N . LYS A 1 180 ? 3.358 -0.199 15.124 1.00 92.62 180 LYS A N 1
ATOM 1422 C CA . LYS A 1 180 ? 2.018 -0.510 15.653 1.00 92.62 180 LYS A CA 1
ATOM 1423 C C . LYS A 1 180 ? 1.088 -1.063 14.578 1.00 92.62 180 LYS A C 1
ATOM 1425 O O . LYS A 1 180 ? 0.262 -1.922 14.850 1.00 92.62 180 LYS A O 1
ATOM 1430 N N . LEU A 1 181 ? 1.187 -0.537 13.360 1.00 90.44 181 LEU A N 1
ATOM 1431 C CA . LEU A 1 181 ? 0.379 -1.009 12.242 1.00 90.44 181 LEU A CA 1
ATOM 1432 C C . LEU A 1 181 ? 0.798 -2.413 11.805 1.00 90.44 181 LEU A C 1
ATOM 1434 O O . LEU A 1 181 ? -0.082 -3.214 11.525 1.00 90.44 181 LEU A O 1
ATOM 1438 N N . LYS A 1 182 ? 2.097 -2.735 11.789 1.00 87.88 182 LYS A N 1
ATOM 1439 C CA . LYS A 1 182 ? 2.568 -4.104 11.529 1.00 87.88 182 LYS A CA 1
ATOM 1440 C C . LYS A 1 182 ? 2.024 -5.091 12.557 1.00 87.88 182 LYS A C 1
ATOM 1442 O O . LYS A 1 182 ? 1.367 -6.043 12.165 1.00 87.88 182 LYS A O 1
ATOM 1447 N N . GLU A 1 183 ? 2.202 -4.797 13.844 1.00 89.19 183 GLU A N 1
ATOM 1448 C CA . GLU A 1 183 ? 1.717 -5.637 14.950 1.00 89.19 183 GLU A CA 1
ATOM 1449 C C . GLU A 1 183 ? 0.208 -5.917 14.848 1.00 89.19 183 GLU A C 1
ATOM 1451 O O . GLU A 1 183 ? -0.263 -7.026 15.088 1.00 89.19 183 GLU A O 1
ATOM 1456 N N . VAL A 1 184 ? -0.574 -4.906 14.466 1.00 87.75 184 VAL A N 1
ATOM 1457 C CA . VAL A 1 184 ? -2.026 -5.038 14.307 1.00 87.75 184 VAL A CA 1
ATOM 1458 C C . VAL A 1 184 ? -2.402 -5.822 13.044 1.00 87.75 184 VAL A C 1
ATOM 1460 O O . VAL A 1 184 ? -3.378 -6.570 13.061 1.00 87.75 184 VAL A O 1
ATOM 1463 N N . LEU A 1 185 ? -1.655 -5.662 11.949 1.00 83.19 185 LEU A N 1
ATOM 1464 C CA . LEU A 1 185 ? -1.925 -6.334 10.675 1.00 83.19 185 LEU A CA 1
ATOM 1465 C C . LEU A 1 185 ? -1.480 -7.806 10.661 1.00 83.19 185 LEU A C 1
ATOM 1467 O O . LEU A 1 185 ? -2.090 -8.594 9.946 1.00 83.19 185 LEU A O 1
ATOM 1471 N N . GLU A 1 186 ? -0.490 -8.192 11.467 1.00 81.00 186 GLU A N 1
ATOM 1472 C CA . GLU A 1 186 ? -0.044 -9.588 11.630 1.00 81.00 186 GLU A CA 1
ATOM 1473 C C . GLU A 1 186 ? -1.115 -10.494 12.268 1.00 81.00 186 GLU A C 1
ATOM 1475 O O . GLU A 1 186 ? -1.060 -11.707 12.130 1.00 81.00 186 GLU A O 1
ATOM 1480 N N . GLN A 1 187 ? -2.147 -9.929 12.904 1.00 69.12 187 GLN A N 1
ATOM 1481 C CA . GLN A 1 187 ? -3.249 -10.697 13.513 1.00 69.12 187 GLN A CA 1
ATOM 1482 C C . GLN A 1 187 ? -4.244 -11.286 12.495 1.00 69.12 187 GLN A C 1
ATOM 1484 O O . GLN A 1 187 ? -5.209 -11.962 12.879 1.00 69.12 187 GLN A O 1
ATOM 1489 N N . ILE A 1 188 ? -4.063 -10.957 11.213 1.00 66.50 188 ILE A N 1
ATOM 1490 C CA . ILE A 1 188 ? -4.865 -11.481 10.103 1.00 66.50 188 ILE A CA 1
ATOM 1491 C C . ILE A 1 188 ? -4.453 -12.924 9.770 1.00 66.50 188 ILE A C 1
ATOM 1493 O O . ILE A 1 188 ? -5.323 -13.679 9.337 1.00 66.50 188 ILE A O 1
ATOM 1497 N N . ASP A 1 189 ? -3.190 -13.295 10.015 1.00 50.62 189 ASP A N 1
ATOM 1498 C CA . ASP A 1 189 ? -2.683 -14.672 9.889 1.00 50.62 189 ASP A CA 1
ATOM 1499 C C . ASP A 1 189 ? -3.155 -15.580 11.053 1.00 50.62 189 ASP A C 1
ATOM 1501 O O . ASP A 1 189 ? -3.131 -16.820 10.876 1.00 50.62 189 ASP A O 1
#